Protein AF-A0A2U0S1J6-F1 (afdb_monomer_lite)

Secondary structure (DSSP, 8-state):
-HHHHHHHHHHHHHHHHHHS----------SSEEE-TTS-EES-SSEEEETTEEEE-S-B-S-EEE--SSEEEE-TT-EEE--S----TT-GGGEEEEEES-BSEEEES-EEESSSEEEEEES-BS-EEES-EEES-SEEEEESEE-TTSPEEP-BS-EEES-EEE--SSEEEEE-S-SS-EEES-EEES-SEEEEEES--TT-EEES-EEES-SEEEEEESSS-EEES-EEES-SEEEEEGGGSPTT--PPPP--B---SS---EETT-----SS-SSB-SS-EEEETTEEESS-BSSPPPP------THHHHHHHHHHHHHHHHHHHHHHHHHHTT-

Structure (mmCIF, N/CA/C/O backbone):
data_AF-A0A2U0S1J6-F1
#
_entry.id   AF-A0A2U0S1J6-F1
#
loop_
_atom_site.group_PDB
_atom_site.id
_atom_site.type_symbol
_atom_site.label_atom_id
_atom_site.label_alt_id
_atom_site.label_comp_id
_atom_site.label_asym_id
_atom_site.label_entity_id
_atom_site.label_seq_id
_atom_site.pdbx_PDB_ins_code
_atom_site.Cartn_x
_atom_site.Cartn_y
_atom_site.Cartn_z
_atom_site.occupancy
_atom_site.B_iso_or_equiv
_atom_site.auth_seq_id
_atom_site.auth_comp_id
_atom_site.auth_asym_id
_atom_site.auth_atom_id
_atom_site.pdbx_PDB_model_num
ATOM 1 N N . MET A 1 1 ? -59.852 23.859 53.650 1.00 53.94 1 MET A N 1
ATOM 2 C CA . MET A 1 1 ? -59.313 22.497 53.412 1.00 53.94 1 MET A CA 1
ATOM 3 C C . MET A 1 1 ? -59.019 22.196 51.940 1.00 53.94 1 MET A C 1
ATOM 5 O O . MET A 1 1 ? -57.952 21.660 51.687 1.00 53.94 1 MET A O 1
ATOM 9 N N . LYS A 1 2 ? -59.869 22.576 50.966 1.00 52.31 2 LYS A N 1
ATOM 10 C CA . LYS A 1 2 ? -59.614 22.308 49.530 1.00 52.31 2 LYS A CA 1
ATOM 11 C C . LYS A 1 2 ? -58.315 22.927 48.976 1.00 52.31 2 LYS A C 1
ATOM 13 O O . LYS A 1 2 ? -57.599 22.253 48.254 1.00 52.31 2 LYS A O 1
ATOM 18 N N . ASN A 1 3 ? -57.948 24.142 49.393 1.00 57.06 3 ASN A N 1
ATOM 19 C CA . ASN A 1 3 ? -56.727 24.801 48.892 1.00 57.06 3 ASN A CA 1
ATOM 20 C C . ASN A 1 3 ? -55.422 24.165 49.400 1.00 57.06 3 ASN A C 1
ATOM 22 O O . ASN A 1 3 ? -54.392 24.302 48.755 1.00 57.06 3 ASN A O 1
ATOM 26 N N . PHE A 1 4 ? -55.455 23.453 50.531 1.00 60.62 4 PHE A N 1
ATOM 27 C CA . PHE A 1 4 ? -54.257 22.830 51.103 1.00 60.62 4 PHE A CA 1
ATOM 28 C C . PHE A 1 4 ? -53.908 21.518 50.386 1.00 60.62 4 PHE A C 1
ATOM 30 O O . PHE A 1 4 ? -52.739 21.225 50.161 1.00 60.62 4 PHE A O 1
ATOM 37 N N . GLN A 1 5 ? -54.926 20.764 49.954 1.00 61.72 5 GLN A N 1
ATOM 38 C CA . GLN A 1 5 ? -54.739 19.539 49.170 1.00 61.72 5 GLN A CA 1
ATOM 39 C C . GLN A 1 5 ? -54.180 19.833 47.773 1.00 61.72 5 GLN A C 1
ATOM 41 O O . GLN A 1 5 ? -53.291 19.121 47.320 1.00 61.72 5 GLN A O 1
ATOM 46 N N . SER A 1 6 ? -54.626 20.912 47.121 1.00 61.09 6 SER A N 1
ATOM 47 C CA . SER A 1 6 ? -54.115 21.305 45.800 1.00 61.09 6 SER A CA 1
ATOM 48 C C . SER A 1 6 ? -52.639 21.713 45.835 1.00 61.09 6 SER A C 1
ATOM 50 O O . SER A 1 6 ? -51.884 21.364 44.932 1.00 61.09 6 SER A O 1
ATOM 52 N N . VAL A 1 7 ? -52.215 22.408 46.896 1.00 71.38 7 VAL A N 1
ATOM 53 C CA . VAL A 1 7 ? -50.809 22.794 47.098 1.00 71.38 7 VAL A CA 1
ATOM 54 C C . VAL A 1 7 ? -49.940 21.568 47.381 1.00 71.38 7 VAL A C 1
ATOM 56 O O . VAL A 1 7 ? -48.847 21.460 46.833 1.00 71.38 7 VAL A O 1
ATOM 59 N N . LEU A 1 8 ? -50.442 20.610 48.168 1.00 70.88 8 LEU A N 1
ATOM 60 C CA . LEU A 1 8 ? -49.717 19.375 48.470 1.00 70.88 8 LEU A CA 1
ATOM 61 C C . LEU A 1 8 ? -49.516 18.502 47.222 1.00 70.88 8 LEU A C 1
ATOM 63 O O . LEU A 1 8 ? -48.433 17.963 47.021 1.00 70.88 8 LEU A O 1
ATOM 67 N N . VAL A 1 9 ? -50.538 18.398 46.364 1.00 72.00 9 VAL A N 1
ATOM 68 C CA . VAL A 1 9 ? -50.455 17.654 45.095 1.00 72.00 9 VAL A CA 1
ATOM 69 C C . VAL A 1 9 ? -49.496 18.339 44.123 1.00 72.00 9 VAL A C 1
ATOM 71 O O . VAL A 1 9 ? -48.679 17.660 43.511 1.00 72.00 9 VAL A O 1
ATOM 74 N N . ALA A 1 10 ? -49.531 19.670 44.020 1.00 67.62 10 ALA A N 1
ATOM 75 C CA . ALA A 1 10 ? -48.588 20.410 43.184 1.00 67.62 10 ALA A CA 1
ATOM 76 C C . ALA A 1 10 ? -47.131 20.219 43.650 1.00 67.62 10 ALA A C 1
ATOM 78 O O . ALA A 1 10 ? -46.257 19.973 42.825 1.00 67.62 10 ALA A O 1
ATOM 79 N N . LEU A 1 11 ? -46.876 20.248 44.963 1.00 70.38 11 LEU A N 1
ATOM 80 C CA . LEU A 1 11 ? -45.555 19.972 45.543 1.00 70.38 11 LEU A CA 1
ATOM 81 C C . LEU A 1 11 ? -45.082 18.537 45.279 1.00 70.38 11 LEU A C 1
ATOM 83 O O . LEU A 1 11 ? -43.919 18.336 44.940 1.00 70.38 11 LEU A O 1
ATOM 87 N N . LEU A 1 12 ? -45.977 17.550 45.380 1.00 67.69 12 LEU A N 1
ATOM 88 C CA . LEU A 1 12 ? -45.674 16.150 45.071 1.00 67.69 12 LEU A CA 1
ATOM 89 C C . LEU A 1 12 ? -45.346 15.941 43.590 1.00 67.69 12 LEU A C 1
ATOM 91 O O . LEU A 1 12 ? -44.418 15.202 43.284 1.00 67.69 12 LEU A O 1
ATOM 95 N N . VAL A 1 13 ? -46.054 16.616 42.680 1.00 63.50 13 VAL A N 1
ATOM 96 C CA . VAL A 1 13 ? -45.761 16.566 41.239 1.00 63.50 13 VAL A CA 1
ATOM 97 C C . VAL A 1 13 ? -44.420 17.233 40.931 1.00 63.50 13 VAL A C 1
ATOM 99 O O . VAL A 1 13 ? -43.647 16.678 40.163 1.00 63.50 13 VAL A O 1
ATOM 102 N N . VAL A 1 14 ? -44.087 18.363 41.563 1.00 62.69 14 VAL A N 1
ATOM 103 C CA . VAL A 1 14 ? -42.776 19.017 41.383 1.00 62.69 14 VAL A CA 1
ATOM 104 C C . VAL A 1 14 ? -41.635 18.155 41.937 1.00 62.69 14 VAL A C 1
ATOM 106 O O . VAL A 1 14 ? -40.593 18.050 41.297 1.00 62.69 14 VAL A O 1
ATOM 109 N N . LEU A 1 15 ? -41.840 17.481 43.073 1.00 58.31 15 LEU A N 1
ATOM 110 C CA . LEU A 1 15 ? -40.874 16.529 43.635 1.00 58.31 15 LEU A CA 1
ATOM 111 C C . LEU A 1 15 ? -40.717 15.276 42.759 1.00 58.31 15 LEU A C 1
ATOM 113 O O . LEU A 1 15 ? -39.597 14.827 42.553 1.00 58.31 15 LEU A O 1
ATOM 117 N N . LEU A 1 16 ? -41.804 14.745 42.193 1.00 54.44 16 LEU A N 1
ATOM 118 C CA . LEU A 1 16 ? -41.761 13.610 41.261 1.00 54.44 16 LEU A CA 1
ATOM 119 C C . LEU A 1 16 ? -41.102 13.977 39.927 1.00 54.44 16 LEU A C 1
ATOM 121 O O . LEU A 1 16 ? -40.334 13.182 39.402 1.00 54.44 16 LEU A O 1
ATOM 125 N N . VAL A 1 17 ? -41.341 15.181 39.400 1.00 55.41 17 VAL A N 1
ATOM 126 C CA . VAL A 1 17 ? -40.669 15.677 38.187 1.00 55.41 17 VAL A CA 1
ATOM 127 C C . VAL A 1 17 ? -39.183 15.946 38.457 1.00 55.41 17 VAL A C 1
ATOM 129 O O . VAL A 1 17 ? -38.353 15.655 37.603 1.00 55.41 17 VAL A O 1
ATOM 132 N N . GLY A 1 18 ? -38.827 16.410 39.661 1.00 51.78 18 GLY A N 1
ATOM 133 C CA . GLY A 1 18 ? -37.434 16.594 40.083 1.00 51.78 18 GLY A CA 1
ATOM 134 C C . GLY A 1 18 ? -36.627 15.294 40.194 1.00 51.78 18 GLY A C 1
ATOM 135 O O . GLY A 1 18 ? -35.415 15.329 40.027 1.00 51.78 18 GLY A O 1
ATOM 136 N N . VAL A 1 19 ? -37.286 14.151 40.419 1.00 52.31 19 VAL A N 1
ATOM 137 C CA . VAL A 1 19 ? -36.644 12.823 40.532 1.00 52.31 19 VAL A CA 1
ATOM 138 C C . VAL A 1 19 ? -36.472 12.130 39.166 1.00 52.31 19 VAL A C 1
ATOM 140 O O . VAL A 1 19 ? -35.734 11.156 39.067 1.00 52.31 19 VAL A O 1
ATOM 143 N N . VAL A 1 20 ? -37.099 12.631 38.092 1.00 48.22 20 VAL A N 1
ATOM 144 C CA . VAL A 1 20 ? -36.999 12.045 36.733 1.00 48.22 20 VAL A CA 1
ATOM 145 C C . VAL A 1 20 ? -35.939 12.735 35.863 1.00 48.22 20 VAL A C 1
ATOM 147 O O . VAL A 1 20 ? -35.673 12.297 34.746 1.00 48.22 20 VAL A O 1
ATOM 150 N N . PHE A 1 21 ? -35.250 13.756 36.373 1.00 48.44 21 PHE A N 1
ATOM 151 C CA . PHE A 1 21 ? -33.984 14.166 35.773 1.00 48.44 21 PHE A CA 1
ATOM 152 C C . PHE A 1 21 ? -32.926 13.136 36.166 1.00 48.44 21 PHE A C 1
ATOM 154 O O . PHE A 1 21 ? -32.221 13.298 37.157 1.00 48.44 21 PHE A O 1
ATOM 161 N N . SER A 1 22 ? -32.849 12.048 35.393 1.00 50.09 22 SER A N 1
ATOM 162 C CA . SER A 1 22 ? -31.625 11.259 35.291 1.00 50.09 22 SER A CA 1
ATOM 163 C C . SER A 1 22 ? -30.472 12.242 35.146 1.00 50.09 22 SER A C 1
ATOM 165 O O . SER A 1 22 ? -30.563 13.140 34.303 1.00 50.09 22 SER A O 1
ATOM 167 N N . GLU A 1 23 ? -29.436 12.106 35.971 1.00 48.53 23 GLU A N 1
ATOM 168 C CA . GLU A 1 23 ? -28.170 12.793 35.752 1.00 48.53 23 GLU A CA 1
ATOM 169 C C . GLU A 1 23 ? -27.784 12.545 34.293 1.00 48.53 23 GLU A C 1
ATOM 171 O O . GLU A 1 23 ? -27.446 11.430 33.901 1.00 48.53 23 GLU A O 1
ATOM 176 N N . ILE A 1 24 ? -27.954 13.564 33.448 1.00 51.41 24 ILE A N 1
ATOM 177 C CA . ILE A 1 24 ? -27.396 13.545 32.106 1.00 51.41 24 ILE A CA 1
ATOM 178 C C . ILE A 1 24 ? -25.913 13.734 32.368 1.00 51.41 24 ILE A C 1
ATOM 180 O O . ILE A 1 24 ? -25.435 14.866 32.474 1.00 51.41 24 ILE A O 1
ATOM 184 N N . GLU A 1 25 ? -25.203 12.627 32.577 1.00 49.22 25 GLU A N 1
ATOM 185 C CA . GLU A 1 25 ? -23.757 12.643 32.496 1.00 49.22 25 GLU A CA 1
ATOM 186 C C . GLU A 1 25 ? -23.424 13.256 31.140 1.00 49.22 25 GLU A C 1
ATOM 188 O O . GLU A 1 25 ? -23.826 12.764 30.082 1.00 49.22 25 GLU A O 1
ATOM 193 N N . VAL A 1 26 ? -22.752 14.404 31.174 1.00 51.28 26 VAL A N 1
ATOM 194 C CA . VAL A 1 26 ? -22.173 14.996 29.979 1.00 51.28 26 VAL A CA 1
ATOM 195 C C . VAL A 1 26 ? -21.056 14.047 29.572 1.00 51.28 26 VAL A C 1
ATOM 197 O O . VAL A 1 26 ? -19.922 14.182 30.028 1.00 51.28 26 VAL A O 1
ATOM 200 N N . VAL A 1 27 ? -21.391 13.040 28.764 1.00 52.16 27 VAL A N 1
ATOM 201 C CA . VAL A 1 27 ? -20.402 12.151 28.165 1.00 52.16 27 VAL A CA 1
ATOM 202 C C . VAL A 1 27 ? -19.545 13.042 27.286 1.00 52.16 27 VAL A C 1
ATOM 204 O O . VAL A 1 27 ? -19.995 13.560 26.261 1.00 52.16 27 VAL A O 1
ATOM 207 N N . LYS A 1 28 ? -18.314 13.290 27.730 1.00 52.91 28 LYS A N 1
ATOM 208 C CA . LYS A 1 28 ? -17.315 13.959 26.913 1.00 52.91 28 LYS A CA 1
ATOM 209 C C . LYS A 1 28 ? -17.174 13.111 25.653 1.00 52.91 28 LYS A C 1
ATOM 211 O O . LYS A 1 28 ? -16.800 11.947 25.735 1.00 52.91 28 LYS A O 1
ATOM 216 N N . ALA A 1 29 ? -17.562 13.662 24.507 1.00 59.72 29 ALA A N 1
ATOM 217 C CA . ALA A 1 29 ? -17.433 12.950 23.250 1.00 59.72 29 ALA A CA 1
ATOM 218 C C . ALA A 1 29 ? -15.938 12.750 22.991 1.00 59.72 29 ALA A C 1
ATOM 220 O O . ALA A 1 29 ? -15.238 13.699 22.641 1.00 59.72 29 ALA A O 1
ATOM 221 N N . GLU A 1 30 ? -15.453 11.530 23.216 1.00 73.44 30 GLU A N 1
ATOM 222 C CA . GLU A 1 30 ? -14.082 11.172 22.874 1.00 73.44 30 GLU A CA 1
ATOM 223 C C . GLU A 1 30 ? -13.874 11.423 21.371 1.00 73.44 30 GLU A C 1
ATOM 225 O O . GLU A 1 30 ? -14.776 11.126 20.567 1.00 73.44 30 GLU A O 1
ATOM 230 N N . PRO A 1 31 ? -12.738 12.025 20.977 1.00 84.38 31 PRO A N 1
ATOM 231 C CA . PRO A 1 31 ? -12.492 12.413 19.591 1.00 84.38 31 PRO A CA 1
ATOM 232 C C . PRO A 1 31 ? -12.374 11.194 18.668 1.00 84.38 31 PRO A C 1
ATOM 234 O O . PRO A 1 31 ? -12.616 11.310 17.471 1.00 84.38 31 PRO A O 1
ATOM 237 N N . ILE A 1 32 ? -12.060 10.025 19.233 1.00 92.69 32 ILE A N 1
ATOM 238 C CA . ILE A 1 32 ? -11.909 8.756 18.526 1.00 92.69 32 ILE A CA 1
ATOM 239 C C . ILE A 1 32 ? -12.563 7.604 19.294 1.00 92.69 32 ILE A C 1
ATOM 241 O O . ILE A 1 32 ? -12.990 7.756 20.440 1.00 92.69 32 ILE A O 1
ATOM 245 N N . ILE A 1 33 ? -12.647 6.457 18.633 1.00 96.69 33 ILE A N 1
ATOM 246 C CA . ILE A 1 33 ? -13.087 5.176 19.180 1.00 96.69 33 ILE A CA 1
ATOM 247 C C . ILE A 1 33 ? -11.856 4.379 19.615 1.00 96.69 33 ILE A C 1
ATOM 249 O O . ILE A 1 33 ? -10.809 4.439 18.968 1.00 96.69 33 ILE A O 1
ATOM 253 N N . TYR A 1 34 ? -11.986 3.600 20.685 1.00 97.56 34 TYR A N 1
ATOM 254 C CA . TYR A 1 34 ? -10.929 2.702 21.142 1.00 97.56 34 TYR A CA 1
ATOM 255 C C . TYR A 1 34 ? -11.412 1.257 21.142 1.00 97.56 34 TYR A C 1
ATOM 257 O O . TYR A 1 34 ? -12.472 0.966 21.690 1.00 97.56 34 TYR A O 1
ATOM 265 N N . ILE A 1 35 ? -10.598 0.358 20.588 1.00 98.12 35 ILE A N 1
ATOM 266 C CA . ILE A 1 35 ? -10.624 -1.066 20.937 1.00 98.12 35 ILE A CA 1
ATOM 267 C C . ILE A 1 35 ? -9.490 -1.268 21.936 1.00 98.12 35 ILE A C 1
ATOM 269 O O . ILE A 1 35 ? -8.313 -1.301 21.565 1.00 98.12 35 ILE A O 1
ATOM 273 N N . ARG A 1 36 ? -9.847 -1.312 23.218 1.00 97.88 36 ARG A N 1
ATOM 274 C CA . ARG A 1 36 ? -8.902 -1.379 24.335 1.00 97.88 36 ARG A CA 1
ATOM 275 C C . ARG A 1 36 ? -8.217 -2.736 24.407 1.00 97.88 36 ARG A C 1
ATOM 277 O O . ARG A 1 36 ? -8.731 -3.737 23.915 1.00 97.88 36 ARG A O 1
ATOM 284 N N . SER A 1 37 ? -7.080 -2.779 25.096 1.00 97.62 37 SER A N 1
ATOM 285 C CA . SER A 1 37 ? -6.304 -4.005 25.317 1.00 97.62 37 SER A CA 1
ATOM 286 C C . SER A 1 37 ? -7.069 -5.099 26.073 1.00 97.62 37 SER A C 1
ATOM 288 O O . SER A 1 37 ? -6.811 -6.281 25.852 1.00 97.62 37 SER A O 1
ATOM 290 N N . ASP A 1 38 ? -8.042 -4.730 26.914 1.00 96.75 38 ASP A N 1
ATOM 291 C CA . ASP A 1 38 ? -8.956 -5.663 27.594 1.00 96.75 38 ASP A CA 1
ATOM 292 C C . ASP A 1 38 ? -10.104 -6.168 26.700 1.00 96.75 38 ASP A C 1
ATOM 294 O O . ASP A 1 38 ? -10.860 -7.061 27.082 1.00 96.75 38 ASP A O 1
ATOM 298 N N . GLY A 1 39 ? -10.204 -5.620 25.491 1.00 96.94 39 GLY A N 1
ATOM 299 C CA . GLY A 1 39 ? -11.183 -5.959 24.478 1.00 96.94 39 GLY A CA 1
ATOM 300 C C . GLY A 1 39 ? -12.419 -5.076 24.456 1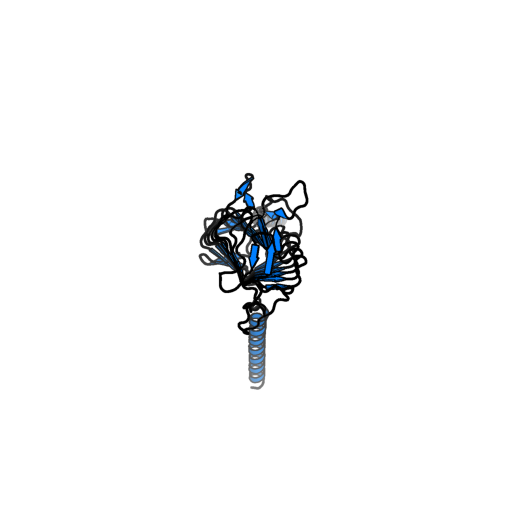.00 96.94 39 GLY A C 1
ATOM 301 O O . GLY A 1 39 ? -13.193 -5.202 23.510 1.00 96.94 39 GLY A O 1
ATOM 302 N N . SER A 1 40 ? -12.595 -4.176 25.421 1.00 97.12 40 SER A N 1
ATOM 303 C CA . SER A 1 40 ? -13.731 -3.258 25.431 1.00 97.12 40 SER A CA 1
ATOM 304 C C . SER A 1 40 ? -13.698 -2.279 24.250 1.00 97.12 40 SER A C 1
ATOM 306 O O . SER A 1 40 ? -12.636 -1.889 23.756 1.00 97.12 40 SER A O 1
ATOM 308 N N . VAL A 1 41 ? -14.892 -1.893 23.791 1.00 97.38 41 VAL A N 1
ATOM 309 C CA . VAL A 1 41 ? -15.086 -0.843 22.785 1.00 97.38 41 VAL A CA 1
ATOM 310 C C . VAL A 1 41 ? -15.572 0.418 23.488 1.00 97.38 41 VAL A C 1
ATOM 312 O O . VAL A 1 41 ? -16.584 0.393 24.187 1.00 97.38 41 VAL A O 1
ATOM 315 N N . GLU A 1 42 ? -14.874 1.531 23.282 1.00 96.00 42 GLU A N 1
ATOM 316 C CA . GLU A 1 42 ? -15.242 2.839 23.826 1.00 96.00 42 GLU A CA 1
ATOM 317 C C . GLU A 1 42 ? -15.507 3.848 22.705 1.00 96.00 42 GLU A C 1
ATOM 319 O O . GLU A 1 42 ? -14.827 3.855 21.680 1.00 96.00 42 GLU A O 1
ATOM 324 N N . GLY A 1 43 ? -16.467 4.752 22.916 1.00 93.94 43 GLY A N 1
ATOM 325 C CA . GLY A 1 43 ? -16.735 5.876 22.009 1.00 93.94 43 GLY A CA 1
ATOM 326 C C . GLY A 1 43 ? -17.740 5.597 20.885 1.00 93.94 43 GLY A C 1
ATOM 327 O O . GLY A 1 43 ? -18.061 6.519 20.129 1.00 93.94 43 GLY A O 1
ATOM 328 N N . THR A 1 44 ? -18.272 4.373 20.785 1.00 94.94 44 THR A N 1
ATOM 329 C CA . THR A 1 44 ? -19.347 4.018 19.848 1.00 94.94 44 THR A CA 1
ATOM 330 C C . THR A 1 44 ? -20.165 2.813 20.317 1.00 94.94 44 THR A C 1
ATOM 332 O O . THR A 1 44 ? -19.661 1.948 21.024 1.00 94.94 44 THR A O 1
ATOM 335 N N . ASP A 1 45 ? -21.418 2.752 19.877 1.00 95.12 45 ASP A N 1
ATOM 336 C CA . ASP A 1 45 ? -22.317 1.595 19.927 1.00 95.12 45 ASP A CA 1
ATOM 337 C C . ASP A 1 45 ? -22.434 0.880 18.564 1.00 95.12 45 ASP A C 1
ATOM 339 O O . ASP A 1 45 ? -23.157 -0.104 18.432 1.00 95.12 45 ASP A O 1
ATOM 343 N N . LYS A 1 46 ? -21.719 1.363 17.539 1.00 97.44 46 LYS A N 1
ATOM 344 C CA . LYS A 1 46 ? -21.783 0.866 16.154 1.00 97.44 46 LYS A CA 1
ATOM 345 C C . LYS A 1 46 ? -20.806 -0.265 15.848 1.00 97.44 46 LYS A C 1
ATOM 347 O O . LYS A 1 46 ? -20.672 -0.651 14.690 1.00 97.44 46 LYS A O 1
ATOM 352 N N . ILE A 1 47 ? -20.112 -0.772 16.859 1.00 98.00 47 ILE A N 1
ATOM 353 C CA . ILE A 1 47 ? -19.194 -1.901 16.739 1.00 98.00 47 ILE A CA 1
ATOM 354 C C . ILE A 1 47 ? -19.600 -2.926 17.789 1.00 98.00 47 ILE A C 1
ATOM 356 O O . ILE A 1 47 ? -19.582 -2.642 18.985 1.00 98.00 47 ILE A O 1
ATOM 360 N N . GLU A 1 48 ? -19.969 -4.116 17.332 1.00 97.62 48 GLU A N 1
ATOM 361 C CA . GLU A 1 48 ? -20.290 -5.249 18.192 1.00 97.62 48 GLU A CA 1
ATOM 362 C C . GLU A 1 48 ? -19.066 -6.149 18.350 1.00 97.62 48 GLU A C 1
ATOM 364 O O . GLU A 1 48 ? -18.410 -6.505 17.371 1.00 97.62 48 GLU A O 1
ATOM 369 N N . GLN A 1 49 ? -18.776 -6.550 19.585 1.00 97.88 49 GLN A N 1
ATOM 370 C CA . GLN A 1 49 ? -17.727 -7.515 19.884 1.00 97.88 49 GLN A CA 1
ATOM 371 C C . GLN A 1 49 ? -18.329 -8.909 20.103 1.00 97.88 49 GLN A C 1
ATOM 373 O O . GLN A 1 49 ? -19.196 -9.097 20.956 1.00 97.88 49 GLN A O 1
ATOM 378 N N . SER A 1 50 ? -17.788 -9.910 19.410 1.00 97.75 50 SER A N 1
ATOM 379 C CA . SER A 1 50 ? -18.052 -11.330 19.652 1.00 97.75 50 SER A CA 1
ATOM 380 C C . SER A 1 50 ? -16.726 -12.083 19.765 1.00 97.75 50 SER A C 1
ATOM 382 O O . SER A 1 50 ? -16.088 -12.427 18.769 1.00 97.75 50 SER A O 1
ATOM 384 N N . GLY A 1 51 ? -16.267 -12.289 21.005 1.00 96.69 51 GLY A N 1
ATOM 385 C CA . GLY A 1 51 ? -14.937 -12.837 21.286 1.00 96.69 51 GLY A CA 1
ATOM 386 C C . GLY A 1 51 ? -13.823 -11.902 20.805 1.00 96.69 51 GLY A C 1
ATOM 387 O O . GLY A 1 51 ? -13.659 -10.799 21.335 1.00 96.69 51 GLY A O 1
ATOM 388 N N . ASP A 1 52 ? -13.078 -12.353 19.797 1.00 98.31 52 ASP A N 1
ATOM 389 C CA . ASP A 1 52 ? -11.960 -11.621 19.186 1.00 98.31 52 ASP A CA 1
ATOM 390 C C . ASP A 1 52 ? -12.341 -10.960 17.849 1.00 98.31 52 ASP A C 1
ATOM 392 O O . ASP A 1 52 ? -11.487 -10.426 17.145 1.00 98.31 52 ASP A O 1
ATOM 396 N N . VAL A 1 53 ? -13.628 -10.981 17.487 1.00 98.75 53 VAL A N 1
ATOM 397 C CA . VAL A 1 53 ? -14.151 -10.349 16.271 1.00 98.75 53 VAL A CA 1
ATOM 398 C C . VAL A 1 53 ? -14.954 -9.103 16.634 1.00 98.75 53 VAL A C 1
ATOM 400 O O . VAL A 1 53 ? -15.876 -9.165 17.446 1.00 98.75 53 VAL A O 1
ATOM 403 N N . TYR A 1 54 ? -14.621 -7.988 15.996 1.00 98.81 54 TYR A N 1
ATOM 404 C CA . TYR A 1 54 ? -15.258 -6.683 16.131 1.00 98.81 54 TYR A CA 1
ATOM 405 C C . TYR A 1 54 ? -15.937 -6.347 14.813 1.00 98.81 54 TYR A C 1
ATOM 407 O O . TYR A 1 54 ? -15.262 -6.142 13.808 1.00 98.81 54 TYR A O 1
ATOM 415 N N . THR A 1 55 ? -17.265 -6.324 14.807 1.00 98.62 55 THR A N 1
ATOM 416 C CA . THR A 1 55 ? -18.064 -6.176 13.587 1.00 98.62 55 THR A CA 1
ATOM 417 C C . THR A 1 55 ? -18.754 -4.823 13.565 1.00 98.62 55 THR A C 1
ATOM 419 O O . THR A 1 55 ? -19.424 -4.454 14.530 1.00 98.62 55 THR A O 1
ATOM 422 N N . PHE A 1 56 ? -18.610 -4.077 12.472 1.00 98.31 56 PHE A N 1
ATOM 423 C CA . PHE A 1 56 ? -19.351 -2.831 12.281 1.00 98.31 56 PHE A CA 1
ATOM 424 C C . PHE A 1 56 ? -20.835 -3.132 12.056 1.00 98.31 56 PHE A C 1
ATOM 426 O O . PHE A 1 56 ? -21.194 -4.055 11.327 1.00 98.31 56 PHE A O 1
ATOM 433 N N . LEU A 1 57 ? -21.695 -2.313 12.656 1.00 97.38 57 LEU A N 1
ATOM 434 C CA . LEU A 1 57 ? -23.151 -2.401 12.528 1.00 97.38 57 LEU A CA 1
ATOM 435 C C . LEU A 1 57 ? -23.737 -1.310 11.620 1.00 97.38 57 LEU A C 1
ATOM 437 O O . LEU A 1 57 ? -24.881 -1.417 11.179 1.00 97.38 57 LEU A O 1
ATOM 441 N N . ASP A 1 58 ? -22.988 -0.228 11.399 1.00 96.56 58 ASP A N 1
ATOM 442 C CA . ASP A 1 58 ? -23.389 0.935 10.609 1.00 96.56 58 ASP A CA 1
ATOM 443 C C . ASP A 1 58 ? -22.149 1.778 10.238 1.00 96.56 58 ASP A C 1
ATOM 445 O O . ASP A 1 58 ? -21.025 1.468 10.631 1.00 96.56 58 ASP A O 1
ATOM 449 N N . VAL A 1 59 ? -22.351 2.869 9.498 1.00 96.75 59 VAL A N 1
ATOM 450 C CA . VAL A 1 59 ? -21.321 3.862 9.173 1.00 96.75 59 VAL A CA 1
ATOM 451 C C . VAL A 1 59 ? -20.748 4.506 10.440 1.00 96.75 59 VAL A C 1
ATOM 453 O O . VAL A 1 59 ? -21.497 4.989 11.300 1.00 96.75 59 VAL A O 1
ATOM 456 N N . VAL A 1 60 ? -19.420 4.581 10.523 1.00 97.19 60 VAL A N 1
ATOM 457 C CA . VAL A 1 60 ? -18.670 5.183 11.634 1.00 97.19 60 VAL A CA 1
ATOM 458 C C . VAL A 1 60 ? -17.962 6.455 11.160 1.00 97.19 60 VAL A C 1
ATOM 460 O O . VAL A 1 60 ? -17.281 6.443 10.142 1.00 97.19 60 VAL A O 1
ATOM 463 N N . PHE A 1 61 ? -18.110 7.550 11.915 1.00 95.25 61 PHE A N 1
ATOM 464 C CA . PHE A 1 61 ? -17.609 8.893 11.561 1.00 95.25 61 PHE A CA 1
ATOM 465 C C . PHE A 1 61 ? -16.423 9.361 12.423 1.00 95.25 61 PHE A C 1
ATOM 467 O O . PHE A 1 61 ? -16.235 10.555 12.648 1.00 95.25 61 PHE A O 1
ATOM 474 N N . LYS A 1 62 ? -15.694 8.421 13.025 1.00 93.00 62 LYS A N 1
ATOM 475 C CA . LYS A 1 62 ? -14.557 8.696 13.909 1.00 93.00 62 LYS A CA 1
ATOM 476 C C . LYS A 1 62 ? -13.460 7.683 13.652 1.00 93.00 62 LYS A C 1
ATOM 478 O O . LYS A 1 62 ? -13.768 6.516 13.425 1.00 93.00 62 LYS A O 1
ATOM 483 N N . GLY A 1 63 ? -12.212 8.123 13.774 1.00 96.31 63 GLY A N 1
ATOM 484 C CA . GLY A 1 63 ? -11.061 7.230 13.781 1.00 96.31 63 GLY A CA 1
ATOM 485 C C . GLY A 1 63 ? -11.131 6.195 14.905 1.00 96.31 63 GLY A C 1
ATOM 486 O O . GLY A 1 63 ? -11.805 6.403 15.919 1.00 96.31 63 GLY A O 1
ATOM 487 N N . ILE A 1 64 ? -10.422 5.086 14.728 1.00 97.62 64 ILE A N 1
ATOM 488 C CA . ILE A 1 64 ? -10.351 3.965 15.663 1.00 97.62 64 ILE A CA 1
ATOM 489 C C . ILE A 1 64 ? -8.888 3.719 16.012 1.00 97.62 64 ILE A C 1
ATOM 491 O O . ILE A 1 64 ? -8.064 3.509 15.127 1.00 97.62 64 ILE A O 1
ATOM 495 N N . GLN A 1 65 ? -8.567 3.682 17.302 1.00 97.50 65 GLN A N 1
ATOM 496 C CA . GLN A 1 65 ? -7.280 3.179 17.768 1.00 97.50 65 GLN A CA 1
ATOM 497 C C . GLN A 1 65 ? -7.449 1.775 18.352 1.00 97.50 65 GLN A C 1
ATOM 499 O O . GLN A 1 65 ? -8.237 1.557 19.276 1.00 97.50 65 GLN A O 1
ATOM 504 N N . ILE A 1 66 ? -6.686 0.828 17.818 1.00 98.31 66 ILE A N 1
ATOM 505 C CA . ILE A 1 66 ? -6.649 -0.568 18.239 1.00 98.31 66 ILE A CA 1
ATOM 506 C C . ILE A 1 66 ? -5.447 -0.770 19.154 1.00 98.31 66 ILE A C 1
ATOM 508 O O . ILE A 1 66 ? -4.314 -0.479 18.776 1.00 98.31 66 ILE A O 1
ATOM 512 N N . GLN A 1 67 ? -5.719 -1.283 20.352 1.00 98.06 67 GLN A N 1
ATOM 513 C CA . GLN A 1 67 ? -4.739 -1.546 21.410 1.00 98.06 67 GLN A CA 1
ATOM 514 C C . GLN A 1 67 ? -4.750 -3.024 21.844 1.00 98.06 67 GLN A C 1
ATOM 516 O O . GLN A 1 67 ? -4.240 -3.368 22.911 1.00 98.06 67 GLN A O 1
ATOM 521 N N . ARG A 1 68 ? -5.378 -3.899 21.046 1.00 98.25 68 ARG A N 1
ATOM 522 C CA . ARG A 1 68 ? -5.506 -5.334 21.310 1.00 98.25 68 ARG A CA 1
ATOM 523 C C . ARG A 1 68 ? -5.018 -6.164 20.126 1.00 98.25 68 ARG A C 1
ATOM 525 O O . ARG A 1 68 ? -5.515 -6.013 19.015 1.00 98.25 68 ARG A O 1
ATOM 532 N N . SER A 1 69 ? -4.090 -7.074 20.402 1.00 98.75 69 SER A N 1
ATOM 533 C CA . SER A 1 69 ? -3.597 -8.088 19.463 1.00 98.75 69 SER A CA 1
ATOM 534 C C . SER A 1 69 ? -4.565 -9.263 19.299 1.00 98.75 69 SER A C 1
ATOM 536 O O . SER A 1 69 ? -5.377 -9.523 20.188 1.00 98.75 69 SER A O 1
ATOM 538 N N . ASN A 1 70 ? -4.375 -10.054 18.239 1.00 98.75 70 ASN A N 1
ATOM 539 C CA . ASN A 1 70 ? -5.125 -11.287 17.949 1.00 98.75 70 ASN A CA 1
ATOM 540 C C . ASN A 1 70 ? -6.625 -11.053 17.739 1.00 98.75 70 ASN A C 1
ATOM 542 O O . ASN A 1 70 ? -7.447 -11.804 18.259 1.00 98.75 70 ASN A O 1
ATOM 546 N N . ILE A 1 71 ? -6.978 -9.999 17.005 1.00 98.81 71 ILE A N 1
ATOM 547 C CA . ILE A 1 71 ? -8.373 -9.646 16.738 1.00 98.81 71 ILE A CA 1
ATOM 548 C C . ILE A 1 71 ? -8.641 -9.505 15.245 1.00 98.81 71 ILE A C 1
ATOM 550 O O . ILE A 1 71 ? -7.740 -9.260 14.440 1.00 98.81 71 ILE A O 1
ATOM 554 N N . VAL A 1 72 ? -9.916 -9.592 14.890 1.00 98.88 72 VAL A N 1
ATOM 555 C CA . VAL A 1 72 ? -10.420 -9.257 13.561 1.00 98.88 72 VAL A CA 1
ATOM 556 C C . VAL A 1 72 ? -11.350 -8.062 13.687 1.00 98.88 72 VAL A C 1
ATOM 558 O O . VAL A 1 72 ? -12.328 -8.118 14.426 1.00 98.88 72 VAL A O 1
ATOM 561 N N . VAL A 1 73 ? -11.076 -7.000 12.939 1.00 98.81 73 VAL A N 1
ATOM 562 C CA . VAL A 1 73 ? -11.999 -5.891 12.709 1.00 98.81 73 VAL A CA 1
ATOM 563 C C . VAL A 1 73 ? -12.644 -6.104 11.345 1.00 98.81 73 VAL A C 1
ATOM 565 O O . VAL A 1 73 ? -11.991 -5.977 10.310 1.00 98.81 73 VAL A O 1
ATOM 568 N N . ASP A 1 74 ? -13.919 -6.481 11.355 1.00 98.62 74 ASP A N 1
ATOM 569 C CA . ASP A 1 74 ? -14.726 -6.747 10.168 1.00 98.62 74 ASP A CA 1
ATOM 570 C C . ASP A 1 74 ? -15.711 -5.595 9.951 1.00 98.62 74 ASP A C 1
ATOM 572 O O . ASP A 1 74 ? -16.644 -5.380 10.726 1.00 98.62 74 ASP A O 1
ATOM 576 N N . GLY A 1 75 ? -15.516 -4.836 8.879 1.00 97.81 75 GLY A N 1
ATOM 577 C CA . GLY A 1 75 ? -16.414 -3.750 8.518 1.00 97.81 75 GLY A CA 1
ATOM 578 C C . GLY A 1 75 ? -17.784 -4.203 8.038 1.00 97.81 75 GLY A C 1
ATOM 579 O O . GLY A 1 75 ? -18.668 -3.362 7.911 1.00 97.81 75 GLY A O 1
ATOM 580 N N . ALA A 1 76 ? -17.979 -5.488 7.721 1.00 96.25 76 ALA A N 1
ATOM 581 C CA . ALA A 1 76 ? -19.215 -6.016 7.142 1.00 96.25 76 ALA A CA 1
ATOM 582 C C . ALA A 1 76 ? -19.736 -5.214 5.919 1.00 96.25 76 ALA A C 1
ATOM 584 O O . ALA A 1 76 ? -20.926 -5.2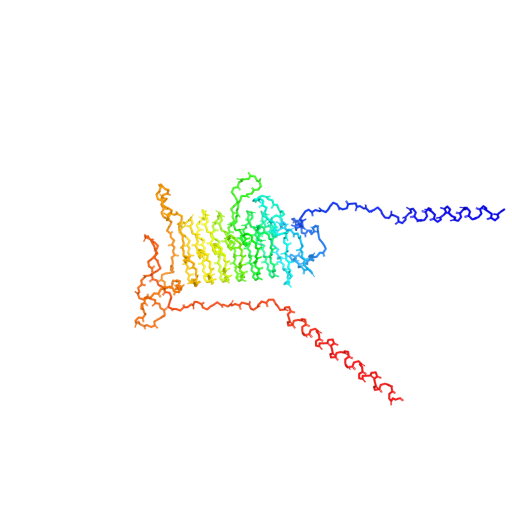29 5.603 1.00 96.25 76 ALA A O 1
ATOM 585 N N . GLY A 1 77 ? -18.846 -4.514 5.206 1.00 94.62 77 GLY A N 1
ATOM 586 C CA . GLY A 1 77 ? -19.163 -3.628 4.083 1.00 94.62 77 GLY A CA 1
ATOM 587 C C . GLY A 1 77 ? -19.602 -2.214 4.447 1.00 94.62 77 GLY A C 1
ATOM 588 O O . GLY A 1 77 ? -19.950 -1.446 3.544 1.00 94.62 77 GLY A O 1
ATOM 589 N N . HIS A 1 78 ? -19.579 -1.854 5.728 1.00 97.06 78 HIS A N 1
ATOM 590 C CA . HIS A 1 78 ? -19.849 -0.503 6.199 1.00 97.06 78 HIS A CA 1
ATOM 591 C C . HIS A 1 78 ? -18.669 0.444 5.965 1.00 97.06 78 HIS A C 1
ATOM 593 O O . HIS A 1 78 ? -17.522 0.048 5.734 1.00 97.06 78 HIS A O 1
ATOM 599 N N . THR A 1 79 ? -18.991 1.734 6.015 1.00 98.19 79 THR A N 1
ATOM 600 C CA . THR A 1 79 ? -18.036 2.815 5.793 1.00 98.19 79 THR A CA 1
ATOM 601 C C . THR A 1 79 ? -17.458 3.312 7.115 1.00 98.19 79 THR A C 1
ATOM 603 O O . THR A 1 79 ? -18.193 3.560 8.071 1.00 98.19 79 THR A O 1
ATOM 606 N N . LEU A 1 80 ? -16.148 3.526 7.131 1.00 98.44 80 LEU A N 1
ATOM 607 C CA . LEU A 1 80 ? -15.435 4.351 8.091 1.00 98.44 80 LEU A CA 1
ATOM 608 C C . LEU A 1 80 ? -15.059 5.663 7.392 1.00 98.44 80 LEU A C 1
ATOM 610 O O . LEU A 1 80 ? -14.358 5.646 6.380 1.00 98.44 80 LEU A O 1
ATOM 614 N N . GLN A 1 81 ? -15.553 6.787 7.899 1.00 97.94 81 GLN A N 1
ATOM 615 C CA . GLN A 1 81 ? -15.450 8.086 7.239 1.00 97.94 81 GLN A CA 1
ATOM 616 C C . GLN A 1 81 ? -14.831 9.130 8.170 1.00 97.94 81 GLN A C 1
ATOM 618 O O . GLN A 1 81 ? -15.291 9.308 9.299 1.00 97.94 81 GLN A O 1
ATOM 623 N N . GLY A 1 82 ? -13.793 9.810 7.687 1.00 96.38 82 GLY A N 1
ATOM 624 C CA . GLY A 1 82 ? -13.166 10.938 8.367 1.00 96.38 82 GLY A CA 1
ATOM 625 C C . GLY A 1 82 ? -13.860 12.265 8.064 1.00 96.38 82 GLY A C 1
ATOM 626 O O . GLY A 1 82 ? -14.932 12.310 7.462 1.00 96.38 82 GLY A O 1
ATOM 627 N N . ASP A 1 83 ? -13.252 13.363 8.502 1.00 94.19 83 ASP A N 1
ATOM 628 C CA . ASP A 1 83 ? -13.785 14.716 8.308 1.00 94.19 83 ASP A CA 1
ATOM 629 C C . ASP A 1 83 ? -13.398 15.344 6.959 1.00 94.19 83 ASP A C 1
ATOM 631 O O . ASP A 1 83 ? -13.934 16.391 6.597 1.00 94.19 83 ASP A O 1
ATOM 635 N N . GLY A 1 84 ? -12.516 14.694 6.193 1.00 92.94 84 GLY A N 1
ATOM 636 C CA . GLY A 1 84 ? -12.014 15.189 4.911 1.00 92.94 84 GLY A CA 1
ATOM 637 C C . GLY A 1 84 ? -10.926 16.251 5.044 1.00 92.94 84 GLY A C 1
ATOM 638 O O . GLY A 1 84 ? -10.486 16.790 4.028 1.00 92.94 84 GLY A O 1
ATOM 639 N N . GLU A 1 85 ? -10.474 16.536 6.265 1.00 91.75 85 GLU A N 1
ATOM 640 C CA . GLU A 1 85 ? -9.439 17.525 6.532 1.00 91.75 85 GLU A CA 1
ATOM 641 C C . GLU A 1 85 ? -8.041 16.887 6.547 1.00 91.75 85 GLU A C 1
ATOM 643 O O . GLU A 1 85 ? -7.843 15.689 6.790 1.00 91.75 85 GLU A O 1
ATOM 648 N N . VAL A 1 86 ? -7.032 17.713 6.264 1.00 88.19 86 VAL A N 1
ATOM 649 C CA . VAL A 1 86 ? -5.628 17.299 6.334 1.00 88.19 86 VAL A CA 1
ATOM 650 C C . VAL A 1 86 ? -5.098 17.597 7.725 1.00 88.19 86 VAL A C 1
ATOM 652 O O . VAL A 1 86 ? -4.904 18.750 8.108 1.00 88.19 86 VAL A O 1
ATOM 655 N N . HIS A 1 87 ? -4.808 16.535 8.460 1.00 90.69 87 HIS A N 1
ATOM 656 C CA . HIS A 1 87 ? -4.305 16.593 9.819 1.00 90.69 87 HIS A CA 1
ATOM 657 C C . HIS A 1 87 ? -2.802 16.321 9.878 1.00 90.69 87 HIS A C 1
ATOM 659 O O . HIS A 1 87 ? -2.194 15.729 8.980 1.00 90.69 87 HIS A O 1
ATOM 665 N N . GLY A 1 88 ? -2.179 16.752 10.974 1.00 86.31 88 GLY A N 1
ATOM 666 C CA . GLY A 1 88 ? -0.761 16.506 11.215 1.00 86.31 88 GLY A CA 1
ATOM 667 C C . GLY A 1 88 ? -0.432 15.008 11.331 1.00 86.31 88 GLY A C 1
ATOM 668 O O . GLY A 1 88 ? -1.302 14.190 11.627 1.00 86.31 88 GLY A O 1
ATOM 669 N N . PRO A 1 89 ? 0.844 14.615 11.163 1.00 78.31 89 PRO A N 1
ATOM 670 C CA . PRO A 1 89 ? 1.261 13.212 11.207 1.00 78.31 89 PRO A CA 1
ATOM 671 C C . PRO A 1 89 ? 1.015 12.514 12.548 1.00 78.31 89 PRO A C 1
ATOM 673 O O . PRO A 1 89 ? 1.006 11.291 12.581 1.00 78.31 89 PRO A O 1
ATOM 676 N N . HIS A 1 90 ? 0.807 13.252 13.637 1.00 81.12 90 HIS A N 1
ATOM 677 C CA . HIS A 1 90 ? 0.561 12.694 14.972 1.00 81.12 90 HIS A CA 1
ATOM 678 C C . HIS A 1 90 ? -0.873 12.897 15.456 1.00 81.12 90 HIS A C 1
ATOM 680 O O . HIS A 1 90 ? -1.198 12.508 16.580 1.00 81.12 90 HIS A O 1
ATOM 686 N N . ASP A 1 91 ? -1.711 13.526 14.635 1.00 87.38 91 ASP A N 1
ATOM 687 C CA . ASP A 1 91 ? -3.079 13.801 15.018 1.00 87.38 91 ASP A CA 1
ATOM 688 C C . ASP A 1 91 ? -3.948 12.567 14.780 1.00 87.38 91 ASP A C 1
ATOM 690 O O . ASP A 1 91 ? -4.078 12.066 13.661 1.00 87.38 91 ASP A O 1
ATOM 694 N N . ILE A 1 92 ? -4.521 12.060 15.865 1.00 86.31 92 ILE A N 1
ATOM 695 C CA . ILE A 1 92 ? -5.277 10.814 15.859 1.00 86.31 92 ILE A CA 1
ATOM 696 C C . ILE A 1 92 ? -6.607 10.952 15.113 1.00 86.31 92 ILE A C 1
ATOM 698 O O . ILE A 1 92 ? -7.088 9.964 14.570 1.00 86.31 92 ILE A O 1
ATOM 702 N N . VAL A 1 93 ? -7.178 12.162 15.024 1.00 89.06 93 VAL A N 1
ATOM 703 C CA . VAL A 1 93 ? -8.382 12.397 14.201 1.00 89.06 93 VAL A CA 1
ATOM 704 C C . VAL A 1 93 ? -8.095 12.284 12.706 1.00 89.06 93 VAL A C 1
ATOM 706 O O . VAL A 1 93 ? -8.995 11.955 11.940 1.00 89.06 93 VAL A O 1
ATOM 709 N N . GLY A 1 94 ? -6.835 12.444 12.294 1.00 93.00 94 GLY A N 1
ATOM 710 C CA . GLY A 1 94 ? -6.403 12.192 10.924 1.00 93.00 94 GLY A CA 1
ATOM 711 C C . GLY A 1 94 ? -6.290 10.714 10.553 1.00 93.00 94 GLY A C 1
ATOM 712 O O . GLY A 1 94 ? -6.014 10.421 9.388 1.00 93.00 94 GLY A O 1
ATOM 713 N N . MET A 1 95 ? -6.451 9.793 11.508 1.00 93.75 95 MET A N 1
ATOM 714 C CA . MET A 1 95 ? -6.295 8.353 11.299 1.00 93.75 95 MET A CA 1
ATOM 715 C C . MET A 1 95 ? -7.660 7.672 11.235 1.00 93.75 95 MET A C 1
ATOM 717 O O . MET A 1 95 ? -8.467 7.818 12.150 1.00 93.75 95 MET A O 1
ATOM 721 N N . GLY A 1 96 ? -7.901 6.887 10.186 1.00 97.50 96 GLY A N 1
ATOM 722 C CA . GLY A 1 96 ? -9.068 6.016 10.096 1.00 97.50 96 GLY A CA 1
ATOM 723 C C . GLY A 1 96 ? -8.947 4.872 11.087 1.00 97.50 96 GLY A C 1
ATOM 724 O O . GLY A 1 96 ? -9.695 4.813 12.058 1.00 97.50 96 GLY A O 1
ATOM 725 N N . ILE A 1 97 ? -7.967 3.993 10.889 1.00 98.06 97 ILE A N 1
ATOM 726 C CA . ILE A 1 97 ? -7.622 2.943 11.853 1.00 98.06 97 ILE A CA 1
ATOM 727 C C . ILE A 1 97 ? -6.133 3.014 12.172 1.00 98.06 97 ILE A C 1
ATOM 729 O O . ILE A 1 97 ? -5.302 2.859 11.283 1.00 98.06 97 ILE A O 1
ATOM 733 N N . GLU A 1 98 ? -5.790 3.196 13.444 1.00 96.62 98 GLU A N 1
ATOM 734 C CA . GLU A 1 98 ? -4.428 3.022 13.946 1.00 96.62 98 GLU A CA 1
ATOM 735 C C . GLU A 1 98 ? -4.315 1.691 14.694 1.00 96.62 98 GLU A C 1
ATOM 737 O O . GLU A 1 98 ? -4.980 1.489 15.710 1.00 96.62 98 GLU A O 1
ATOM 742 N N . VAL A 1 99 ? -3.439 0.802 14.227 1.00 96.88 99 VAL A N 1
ATOM 743 C CA . VAL A 1 99 ? -2.992 -0.367 14.995 1.00 96.88 99 VAL A CA 1
ATOM 744 C C . VAL A 1 99 ? -1.744 0.037 15.762 1.00 96.88 99 VAL A C 1
ATOM 746 O O . VAL A 1 99 ? -0.693 0.244 15.156 1.00 96.88 99 VAL A O 1
ATOM 749 N N . LEU A 1 100 ? -1.871 0.183 17.079 1.00 94.75 100 LEU A N 1
ATOM 750 C CA . LEU A 1 100 ? -0.810 0.706 17.932 1.00 94.75 100 LEU A CA 1
ATOM 751 C C . LEU A 1 100 ? -0.230 -0.401 18.810 1.00 94.75 100 LEU A C 1
ATOM 753 O O . LEU A 1 100 ? -0.928 -0.916 19.679 1.00 94.75 100 LEU A O 1
ATOM 757 N N . GLU A 1 101 ? 1.049 -0.724 18.608 1.00 94.62 101 GLU A N 1
ATOM 758 C CA . GLU A 1 101 ? 1.811 -1.672 19.440 1.00 94.62 101 GLU A CA 1
ATOM 759 C C . GLU A 1 101 ? 1.125 -3.044 19.573 1.00 94.62 101 GLU A C 1
ATOM 761 O O . GLU A 1 101 ? 1.160 -3.692 20.619 1.00 94.62 101 GLU A O 1
ATOM 766 N N . CYS A 1 102 ? 0.467 -3.478 18.498 1.00 96.69 102 CYS A N 1
ATOM 767 C CA . CYS A 1 102 ? -0.295 -4.721 18.444 1.00 96.69 102 CYS A CA 1
ATOM 768 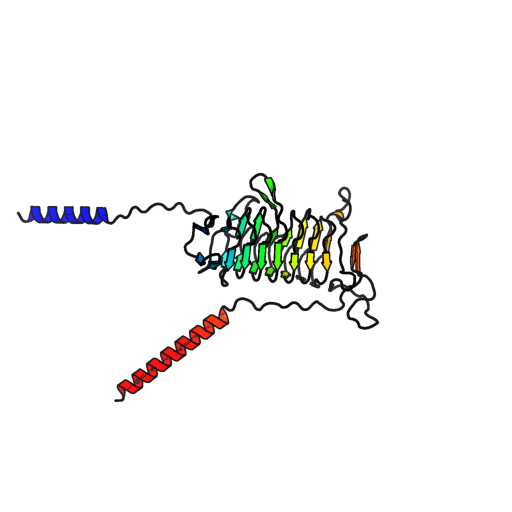C C . CYS A 1 102 ? 0.260 -5.671 17.390 1.00 96.69 102 CYS A C 1
ATOM 770 O O . CYS A 1 102 ? 0.947 -5.274 16.451 1.00 96.69 102 CYS A O 1
ATOM 772 N N . SER A 1 103 ? -0.110 -6.937 17.517 1.00 98.44 103 SER A N 1
ATOM 773 C CA . SER A 1 103 ? 0.227 -7.970 16.554 1.00 98.44 103 SER A CA 1
ATOM 774 C C . SER A 1 103 ? -0.982 -8.803 16.163 1.00 98.44 103 SER A C 1
ATOM 776 O O . SER A 1 103 ? -1.960 -8.879 16.913 1.00 98.44 103 SER A O 1
ATOM 778 N N . ASN A 1 104 ? -0.916 -9.446 14.997 1.00 98.69 104 ASN A N 1
ATOM 779 C CA . ASN A 1 104 ? -1.957 -10.364 14.535 1.00 98.69 104 ASN A CA 1
ATOM 780 C C . ASN A 1 104 ? -3.358 -9.715 14.537 1.00 98.69 104 ASN A C 1
ATOM 782 O O . ASN A 1 104 ? -4.321 -10.240 15.100 1.00 98.69 104 ASN A O 1
ATOM 786 N N . VAL A 1 105 ? -3.449 -8.511 13.968 1.00 98.88 105 VAL A N 1
ATOM 787 C CA . VAL A 1 105 ? -4.710 -7.788 13.766 1.00 98.88 105 VAL A CA 1
ATOM 788 C C . VAL A 1 105 ? -5.099 -7.894 12.299 1.00 98.88 105 VAL A C 1
ATOM 790 O O . VAL A 1 105 ? -4.326 -7.510 11.427 1.00 98.88 105 VAL A O 1
ATOM 793 N N . THR A 1 106 ? -6.303 -8.389 12.019 1.00 98.88 106 THR A N 1
ATOM 794 C CA . THR A 1 106 ? -6.872 -8.384 10.663 1.00 98.88 106 THR A CA 1
ATOM 795 C C . THR A 1 106 ? -7.895 -7.263 10.535 1.00 98.88 106 THR A C 1
ATOM 797 O O . THR A 1 106 ? -8.847 -7.221 11.308 1.00 98.88 106 THR A O 1
ATOM 800 N N . ILE A 1 107 ? -7.737 -6.385 9.549 1.00 98.88 107 ILE A N 1
ATOM 801 C CA . ILE A 1 107 ? -8.696 -5.335 9.196 1.00 98.88 107 ILE A CA 1
ATOM 802 C C . ILE A 1 107 ? -9.271 -5.677 7.833 1.00 98.88 107 ILE A C 1
ATOM 804 O O . ILE A 1 107 ? -8.540 -5.696 6.837 1.00 98.88 107 ILE A O 1
ATOM 808 N N . LYS A 1 108 ? -10.577 -5.933 7.777 1.00 98.25 108 LYS A N 1
ATOM 809 C CA . LYS A 1 108 ? -11.213 -6.348 6.534 1.00 98.25 108 LYS A CA 1
ATOM 810 C C . LYS A 1 108 ? -12.593 -5.784 6.315 1.00 98.25 108 LYS A C 1
ATOM 812 O O . LYS A 1 108 ? -13.275 -5.389 7.257 1.00 98.25 108 LYS A O 1
ATOM 817 N N . ASN A 1 109 ? -13.033 -5.866 5.064 1.00 97.06 109 ASN A N 1
ATOM 818 C CA . ASN A 1 109 ? -14.404 -5.605 4.668 1.00 97.06 109 ASN A CA 1
ATOM 819 C C . ASN A 1 109 ? -14.894 -4.177 4.995 1.00 97.06 109 ASN A C 1
ATOM 821 O O . ASN A 1 109 ? -16.067 -3.990 5.326 1.00 97.06 109 ASN A O 1
ATOM 825 N N . LEU A 1 110 ? -14.029 -3.168 4.896 1.00 97.75 110 LEU A N 1
ATOM 826 C CA . LEU A 1 110 ? -14.379 -1.763 5.117 1.00 97.75 110 LEU A CA 1
ATOM 827 C C . LE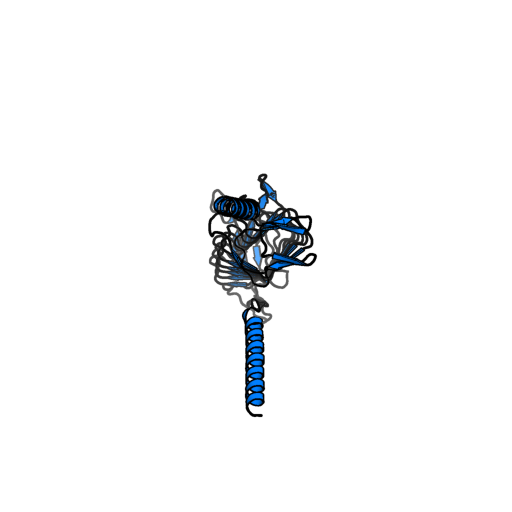U A 1 110 ? -14.328 -0.943 3.830 1.00 97.75 110 LEU A C 1
ATOM 829 O O . LEU A 1 110 ? -13.527 -1.201 2.931 1.00 97.75 110 LEU A O 1
ATOM 833 N N . LYS A 1 111 ? -15.137 0.117 3.796 1.00 98.19 111 LYS A N 1
ATOM 834 C CA . LYS A 1 111 ? -14.903 1.279 2.931 1.00 98.19 111 LYS A CA 1
ATOM 835 C C . LYS A 1 111 ? -14.303 2.395 3.782 1.00 98.19 111 LYS A C 1
ATOM 837 O O . LYS A 1 111 ? -14.985 2.878 4.678 1.00 98.19 111 LYS A O 1
ATOM 842 N N . ILE A 1 112 ? -13.056 2.788 3.545 1.00 98.56 112 ILE A N 1
ATOM 843 C CA . ILE A 1 112 ? -12.336 3.770 4.372 1.00 98.56 112 ILE A CA 1
ATOM 844 C C . ILE A 1 112 ? -12.060 5.024 3.549 1.00 98.56 112 ILE A C 1
ATOM 846 O O . ILE A 1 112 ? -11.419 4.954 2.499 1.00 98.56 112 ILE A O 1
ATOM 850 N N . THR A 1 113 ? -12.557 6.170 4.013 1.00 98.31 113 THR A N 1
ATOM 851 C CA . THR A 1 113 ? -12.508 7.404 3.225 1.00 98.31 113 THR A CA 1
ATOM 852 C C . THR A 1 113 ? -12.379 8.666 4.064 1.00 98.31 113 THR A C 1
ATOM 854 O O . THR A 1 113 ? -12.794 8.691 5.221 1.00 98.31 113 THR A O 1
ATOM 857 N N . GLN A 1 114 ? -11.862 9.736 3.453 1.00 97.31 114 GLN A N 1
ATOM 858 C CA . GLN A 1 114 ? -11.787 11.078 4.033 1.00 97.31 114 GLN A CA 1
ATOM 859 C C . GLN A 1 114 ? -10.895 11.191 5.277 1.00 97.31 114 GLN A C 1
ATOM 861 O O . GLN A 1 114 ? -11.124 12.050 6.127 1.00 97.31 114 GLN A O 1
ATOM 866 N N . PHE A 1 115 ? -9.858 10.356 5.377 1.00 97.38 115 PHE A N 1
ATOM 867 C CA . PHE A 1 115 ? -8.820 10.488 6.399 1.00 97.38 115 PHE A CA 1
ATOM 868 C C . PHE A 1 115 ? -7.522 11.046 5.825 1.00 97.38 115 PHE A C 1
ATOM 870 O O . PHE A 1 115 ? -7.211 10.910 4.643 1.00 97.38 115 PHE A O 1
ATOM 877 N N . THR A 1 116 ? -6.678 11.602 6.692 1.00 96.25 116 THR A N 1
ATOM 878 C CA . THR A 1 116 ? -5.279 11.819 6.306 1.00 96.25 116 THR A CA 1
ATOM 879 C C . THR A 1 116 ? -4.580 10.474 6.084 1.00 96.25 116 THR A C 1
ATOM 881 O O . THR A 1 116 ? -3.815 10.336 5.137 1.00 96.25 116 THR A O 1
ATOM 884 N N . ARG A 1 117 ? -4.872 9.466 6.913 1.00 95.94 117 ARG A N 1
ATOM 885 C CA . ARG A 1 117 ? -4.420 8.077 6.747 1.00 95.94 117 ARG A CA 1
ATOM 886 C C . ARG A 1 117 ? -5.588 7.133 6.923 1.00 95.94 117 ARG A C 1
ATOM 888 O O . ARG A 1 117 ? -6.167 7.116 8.005 1.00 95.94 117 ARG A O 1
ATOM 895 N N . GLY A 1 118 ? -5.907 6.341 5.907 1.00 97.75 118 GLY A N 1
ATOM 896 C CA . GLY A 1 118 ? -6.970 5.346 6.004 1.00 97.75 118 GLY A CA 1
ATOM 897 C C . GLY A 1 118 ? -6.656 4.311 7.084 1.00 97.75 118 GLY A C 1
ATOM 898 O O . GLY A 1 118 ? -7.398 4.178 8.056 1.00 97.75 118 GLY A O 1
ATOM 899 N N . ILE A 1 119 ? -5.519 3.627 6.955 1.00 97.94 119 ILE A N 1
ATOM 900 C CA . ILE A 1 119 ? -5.004 2.681 7.953 1.00 97.94 119 ILE A CA 1
ATOM 901 C C . ILE A 1 119 ? -3.531 2.979 8.226 1.00 97.94 119 ILE A C 1
ATOM 903 O O . ILE A 1 119 ? -2.752 3.157 7.294 1.00 97.94 119 ILE A O 1
ATOM 907 N N . ARG A 1 120 ? -3.134 2.984 9.499 1.00 95.69 120 ARG A N 1
ATOM 908 C CA . ARG A 1 120 ? -1.741 3.108 9.933 1.00 95.69 120 ARG A CA 1
ATOM 909 C C . ARG A 1 120 ? -1.361 2.003 10.908 1.00 95.69 120 ARG A C 1
ATOM 911 O O . ARG A 1 120 ? -2.075 1.742 11.874 1.00 95.69 120 ARG A O 1
ATOM 918 N N . PHE A 1 121 ? -0.178 1.433 10.706 1.00 95.06 121 PHE A N 1
ATOM 919 C CA . PHE A 1 121 ? 0.464 0.502 11.632 1.00 95.06 121 PHE A CA 1
ATOM 920 C C . PHE A 1 121 ? 1.625 1.176 12.366 1.00 95.06 121 PHE A C 1
ATOM 922 O O . PHE A 1 121 ? 2.671 1.433 11.770 1.00 95.06 121 PHE A O 1
ATOM 929 N N . THR A 1 122 ? 1.458 1.408 13.668 1.00 93.25 122 THR A N 1
ATOM 930 C CA . THR A 1 122 ? 2.463 2.005 14.554 1.00 93.25 122 THR A CA 1
ATOM 931 C C . THR A 1 122 ? 3.043 0.912 15.453 1.00 93.25 122 THR A C 1
ATOM 933 O O . THR A 1 122 ? 2.382 0.482 16.397 1.00 93.25 122 THR A O 1
ATOM 936 N N . ASN A 1 123 ? 4.273 0.459 15.175 1.00 92.81 123 ASN A N 1
ATOM 937 C CA . ASN A 1 123 ? 4.915 -0.671 15.870 1.00 92.81 123 ASN A CA 1
ATOM 938 C C . ASN A 1 123 ? 4.055 -1.943 15.837 1.00 92.81 123 ASN A C 1
ATOM 940 O O . ASN A 1 123 ? 3.869 -2.598 16.862 1.00 92.81 123 ASN A O 1
ATOM 944 N N . ALA A 1 124 ? 3.497 -2.260 14.665 1.00 95.06 124 ALA A N 1
ATOM 945 C CA . ALA A 1 124 ? 2.624 -3.415 14.505 1.00 95.06 124 ALA A CA 1
ATOM 946 C C . ALA A 1 124 ? 3.287 -4.531 13.696 1.00 95.06 124 ALA A C 1
ATOM 948 O O . ALA A 1 124 ? 4.048 -4.269 12.756 1.00 95.06 124 ALA A O 1
ATOM 949 N N . SER A 1 125 ? 2.979 -5.779 14.044 1.00 97.62 125 SER A N 1
ATOM 950 C CA . SER A 1 125 ? 3.542 -6.934 13.350 1.00 97.62 125 SER A CA 1
ATOM 951 C C . SER A 1 125 ? 2.539 -8.040 13.078 1.00 97.62 125 SER A C 1
ATOM 953 O O . SER A 1 125 ? 1.625 -8.262 13.865 1.00 97.62 125 SER A O 1
ATOM 955 N N . GLU A 1 126 ? 2.750 -8.804 12.008 1.00 98.44 126 GLU A N 1
ATOM 956 C CA . GLU A 1 126 ? 1.873 -9.936 11.654 1.00 98.44 126 GLU A CA 1
ATOM 957 C C . GLU A 1 126 ? 0.412 -9.505 11.417 1.00 98.44 126 GLU A C 1
ATOM 959 O O . GLU A 1 126 ? -0.511 -10.301 11.563 1.00 98.44 126 GLU A O 1
ATOM 964 N N . CYS A 1 127 ? 0.178 -8.234 11.081 1.00 98.62 127 CYS A N 1
ATOM 965 C CA . CYS A 1 127 ? -1.153 -7.703 10.811 1.00 98.62 127 CYS A CA 1
ATOM 966 C C . CYS A 1 127 ? -1.507 -7.824 9.325 1.00 98.62 127 CYS A C 1
ATOM 968 O O . CYS A 1 127 ? -0.640 -7.813 8.448 1.00 98.62 127 CYS A O 1
ATOM 970 N N . GLU A 1 128 ? -2.802 -7.884 9.038 1.00 98.81 128 GLU A N 1
ATOM 971 C CA . GLU A 1 128 ? -3.336 -8.028 7.688 1.00 98.81 128 GLU A CA 1
ATOM 972 C C . GLU A 1 128 ? -4.392 -6.956 7.403 1.00 98.81 128 GLU A C 1
ATOM 974 O O . GLU A 1 128 ? -5.348 -6.789 8.157 1.00 98.81 128 GLU A O 1
ATOM 979 N N . VAL A 1 129 ? -4.229 -6.237 6.295 1.00 98.75 129 VAL A N 1
ATOM 980 C CA . VAL A 1 129 ? -5.247 -5.367 5.698 1.00 98.75 129 VAL A CA 1
ATOM 981 C C . VAL A 1 129 ? -5.754 -6.069 4.451 1.00 98.75 129 VAL A C 1
ATOM 983 O O . VAL A 1 129 ? -4.995 -6.208 3.487 1.00 98.75 129 VAL A O 1
ATOM 986 N N . CYS A 1 130 ? -7.011 -6.516 4.450 1.00 97.62 130 CYS A N 1
ATOM 987 C CA . CYS A 1 130 ? -7.551 -7.241 3.306 1.00 97.62 130 CYS A CA 1
ATOM 988 C C . CYS A 1 130 ? -9.008 -6.959 2.970 1.00 97.62 130 CYS A C 1
ATOM 990 O O . CYS A 1 130 ? -9.817 -6.697 3.848 1.00 97.62 130 CYS A O 1
ATOM 992 N N . LEU A 1 131 ? -9.376 -7.054 1.689 1.00 96.12 131 LEU A N 1
ATOM 993 C CA . LEU A 1 131 ? -10.767 -6.894 1.238 1.00 96.12 131 LEU A CA 1
ATOM 994 C C . LEU A 1 131 ? -11.371 -5.528 1.599 1.00 96.12 131 LEU A C 1
ATOM 996 O O . LEU A 1 131 ? -12.565 -5.422 1.889 1.00 96.12 131 LEU A O 1
ATOM 1000 N N . ASN A 1 132 ? -10.548 -4.481 1.628 1.00 97.50 132 ASN A N 1
ATOM 1001 C CA . ASN A 1 132 ? -11.001 -3.120 1.889 1.00 97.50 132 ASN A CA 1
ATOM 1002 C C . ASN A 1 132 ? -11.010 -2.293 0.603 1.00 97.50 132 ASN A C 1
ATOM 1004 O O . ASN A 1 132 ? -10.243 -2.539 -0.328 1.00 97.50 132 ASN A O 1
ATOM 1008 N N . VAL A 1 133 ? -11.861 -1.270 0.594 1.00 97.56 133 VAL A N 1
ATOM 1009 C CA . VAL A 1 133 ? -11.833 -0.190 -0.394 1.00 97.56 133 VAL A CA 1
ATOM 1010 C C . VAL A 1 133 ? -11.375 1.073 0.323 1.00 97.56 133 VAL A C 1
ATOM 1012 O O . VAL A 1 133 ? -12.094 1.589 1.180 1.00 97.56 133 VAL A O 1
ATOM 1015 N N . LEU A 1 134 ? -10.183 1.561 -0.001 1.00 98.38 134 LEU A N 1
ATOM 1016 C CA . LEU A 1 134 ? -9.615 2.792 0.539 1.00 98.38 134 LEU A CA 1
ATOM 1017 C C . LEU A 1 134 ? -9.623 3.849 -0.562 1.00 98.38 134 LEU A C 1
ATOM 1019 O O . LEU A 1 134 ? -9.054 3.621 -1.625 1.00 98.38 134 LEU A O 1
ATOM 1023 N N . SER A 1 135 ? -10.315 4.965 -0.322 1.00 96.94 135 SER A N 1
ATOM 1024 C CA . SER A 1 135 ? -10.402 6.040 -1.313 1.00 96.94 135 SER A CA 1
ATOM 1025 C C . SER A 1 135 ? -10.583 7.421 -0.715 1.00 96.94 135 SER A C 1
ATOM 1027 O O . SER A 1 135 ? -11.205 7.568 0.340 1.00 96.94 135 SER A O 1
ATOM 1029 N N . ASN A 1 136 ? -10.125 8.453 -1.424 1.00 96.50 136 ASN A N 1
ATOM 1030 C CA . ASN A 1 136 ? -10.200 9.849 -0.982 1.00 96.50 136 ASN A CA 1
ATOM 1031 C C . ASN A 1 136 ? -9.560 10.073 0.401 1.00 96.50 136 ASN A C 1
ATOM 1033 O O . ASN A 1 136 ? -10.054 10.870 1.204 1.00 96.50 136 ASN A O 1
ATOM 1037 N N . ASN A 1 137 ? -8.487 9.346 0.710 1.00 97.56 137 ASN A N 1
ATOM 1038 C CA . ASN A 1 137 ? -7.603 9.640 1.831 1.00 97.56 137 ASN A CA 1
ATOM 1039 C C . ASN A 1 137 ? -6.377 10.410 1.319 1.00 97.56 137 ASN A C 1
ATOM 1041 O O . ASN A 1 137 ? -6.147 10.514 0.117 1.00 97.56 137 ASN A O 1
ATOM 1045 N N . SER A 1 138 ? -5.550 10.969 2.204 1.00 96.31 138 SER A N 1
ATOM 1046 C CA . SER A 1 138 ? -4.227 11.439 1.759 1.00 96.31 138 SER A CA 1
ATOM 1047 C C . SER A 1 138 ? -3.274 10.258 1.554 1.00 96.31 138 SER A C 1
ATOM 1049 O O . SER A 1 138 ? -2.606 10.185 0.523 1.00 96.31 138 SER A O 1
ATOM 1051 N N . ILE A 1 139 ? -3.247 9.327 2.510 1.00 96.94 139 ILE A N 1
ATOM 1052 C CA . ILE A 1 139 ? -2.548 8.045 2.422 1.00 96.94 139 ILE A CA 1
ATOM 1053 C C . ILE A 1 139 ? -3.566 6.923 2.645 1.00 96.94 139 ILE A C 1
ATOM 1055 O O . ILE A 1 139 ? -4.285 6.961 3.645 1.00 96.94 139 ILE A O 1
ATOM 1059 N N . GLY A 1 140 ? -3.616 5.924 1.765 1.00 98.00 140 GLY A N 1
ATOM 1060 C CA . GLY A 1 140 ? -4.497 4.766 1.930 1.00 98.00 140 GLY A CA 1
ATOM 1061 C C . GLY A 1 140 ? -4.064 3.898 3.109 1.00 98.00 140 GLY A C 1
ATOM 1062 O O . GLY A 1 140 ? -4.708 3.885 4.161 1.00 98.00 140 GLY A O 1
ATOM 1063 N N . VAL A 1 141 ? -2.934 3.206 2.951 1.00 98.00 141 VAL A N 1
ATOM 1064 C CA . VAL A 1 141 ? -2.325 2.354 3.986 1.00 98.00 141 VAL A CA 1
ATOM 1065 C C . VAL A 1 141 ? -0.898 2.810 4.272 1.00 98.00 141 VAL A C 1
ATOM 1067 O O . VAL A 1 141 ? -0.095 2.952 3.356 1.00 98.00 141 VAL A O 1
ATOM 1070 N N . GLU A 1 142 ? -0.557 2.997 5.544 1.00 95.88 142 GLU A N 1
ATOM 1071 C CA . GLU A 1 142 ? 0.789 3.345 6.003 1.00 95.88 142 GLU A CA 1
ATOM 1072 C C . GLU A 1 142 ? 1.343 2.248 6.925 1.00 95.88 142 GLU A C 1
ATOM 1074 O O . GLU A 1 142 ? 0.857 2.023 8.039 1.00 95.88 142 GLU A O 1
ATOM 1079 N N . LEU A 1 143 ? 2.376 1.556 6.452 1.00 94.25 143 LEU A N 1
ATOM 1080 C CA . LEU A 1 143 ? 3.134 0.562 7.200 1.00 94.25 143 LEU A CA 1
ATOM 1081 C C . LEU A 1 143 ? 4.327 1.248 7.876 1.00 94.25 143 LEU A C 1
ATOM 1083 O O . LEU A 1 143 ? 5.334 1.575 7.238 1.00 94.25 143 LEU A O 1
ATOM 1087 N N . GLY A 1 144 ? 4.200 1.468 9.181 1.00 84.56 144 GLY A N 1
ATOM 1088 C CA . GLY A 1 144 ? 5.153 2.250 9.963 1.00 84.56 144 GLY A CA 1
ATOM 1089 C C . GLY A 1 144 ? 4.777 3.731 10.011 1.00 84.56 144 GLY A C 1
ATOM 1090 O O . GLY A 1 144 ? 3.682 4.139 9.627 1.00 84.56 144 GLY A O 1
ATOM 1091 N N . GLY A 1 145 ? 5.687 4.547 10.535 1.00 73.50 145 GLY A N 1
ATOM 1092 C CA . GLY A 1 145 ? 5.501 5.991 10.644 1.00 73.50 145 GLY A CA 1
ATOM 1093 C C . GLY A 1 145 ? 6.391 6.593 11.723 1.00 73.50 145 GLY A C 1
ATOM 1094 O O . GLY A 1 145 ? 7.333 5.964 12.203 1.00 73.50 145 GLY A O 1
ATOM 1095 N N . THR A 1 146 ? 6.089 7.820 12.124 1.00 69.25 146 THR A N 1
ATOM 1096 C CA . THR A 1 146 ? 6.644 8.415 13.339 1.00 69.25 146 THR A CA 1
ATOM 1097 C C . THR A 1 146 ? 5.618 8.281 14.458 1.00 69.25 146 THR A C 1
ATOM 1099 O O . THR A 1 146 ? 4.473 8.725 14.326 1.00 69.25 146 THR A O 1
ATOM 1102 N N . ASP A 1 147 ? 6.009 7.655 15.567 1.00 66.19 147 ASP A N 1
ATOM 1103 C CA . ASP A 1 147 ? 5.152 7.597 16.747 1.00 66.19 147 ASP A CA 1
ATOM 1104 C C . ASP A 1 147 ? 4.982 8.994 17.371 1.00 66.19 147 ASP A C 1
ATOM 1106 O O . ASP A 1 147 ? 5.634 9.967 16.983 1.00 66.19 147 ASP A O 1
ATOM 1110 N N . ARG A 1 148 ? 4.091 9.130 18.358 1.00 64.62 148 ARG A N 1
ATOM 1111 C CA . ARG A 1 148 ? 3.824 10.429 19.010 1.00 64.62 148 ARG A CA 1
ATOM 1112 C C . ARG A 1 148 ? 5.040 11.019 19.736 1.00 64.62 148 ARG A C 1
ATOM 1114 O O . ARG A 1 148 ? 5.050 12.213 20.032 1.00 64.62 148 ARG A O 1
ATOM 1121 N N . SER A 1 149 ? 6.057 10.210 20.019 1.00 62.31 149 SER A N 1
ATOM 1122 C CA . SER A 1 149 ? 7.338 10.636 20.585 1.00 62.31 149 SER A CA 1
ATOM 1123 C C . SER A 1 149 ? 8.388 10.998 19.529 1.00 62.31 149 SER A C 1
ATOM 1125 O O . SER A 1 149 ? 9.514 11.319 19.901 1.00 62.31 149 SER A O 1
ATOM 1127 N N . HIS A 1 150 ? 8.019 11.032 18.243 1.00 63.25 150 HIS A N 1
ATOM 1128 C CA . HIS A 1 150 ? 8.922 11.235 17.104 1.00 63.25 150 HIS A CA 1
ATOM 1129 C C . HIS A 1 150 ? 9.996 10.144 16.974 1.00 63.25 150 HIS A C 1
ATOM 1131 O O . HIS A 1 150 ? 10.996 10.346 16.281 1.00 63.25 150 HIS A O 1
ATOM 1137 N N . PHE A 1 151 ? 9.800 8.985 17.607 1.00 65.62 151 PHE A N 1
ATOM 1138 C CA . PHE A 1 151 ? 10.601 7.810 17.310 1.00 65.62 151 PHE A CA 1
ATOM 1139 C C . PHE A 1 151 ? 10.050 7.119 16.065 1.00 65.62 151 PHE A C 1
ATOM 1141 O O . PHE A 1 151 ? 8.850 7.115 15.778 1.00 65.62 151 PHE A O 1
ATOM 1148 N N . THR A 1 152 ? 10.972 6.553 15.297 1.00 72.62 152 THR A N 1
ATOM 1149 C CA . THR A 1 152 ? 10.660 5.718 14.147 1.00 72.62 152 THR A CA 1
ATOM 1150 C C . THR A 1 152 ? 9.880 4.485 14.594 1.00 72.62 152 THR A C 1
ATOM 1152 O O . THR A 1 152 ? 10.398 3.683 15.370 1.00 72.62 152 THR A O 1
ATOM 1155 N N . ALA A 1 153 ? 8.663 4.325 14.076 1.00 79.25 153 ALA A N 1
ATOM 1156 C CA . ALA A 1 153 ? 7.855 3.137 14.280 1.00 79.25 153 ALA A CA 1
ATOM 1157 C C . ALA A 1 153 ? 8.170 2.098 13.197 1.00 79.25 153 ALA A C 1
ATOM 1159 O O . ALA A 1 153 ? 8.036 2.380 12.002 1.00 79.25 153 ALA A O 1
ATOM 1160 N N . TYR A 1 154 ? 8.580 0.904 13.623 1.00 86.50 154 TYR A N 1
ATOM 1161 C CA . TYR A 1 154 ? 8.938 -0.200 12.735 1.00 86.50 154 TYR A CA 1
ATOM 1162 C C . TYR A 1 154 ? 7.797 -1.208 12.700 1.00 86.50 154 TYR A C 1
ATOM 1164 O O . TYR A 1 154 ? 7.470 -1.804 13.725 1.00 86.50 154 TYR A O 1
ATOM 1172 N N . SER A 1 155 ? 7.228 -1.426 11.518 1.00 91.81 155 SER A N 1
ATOM 1173 C CA . SER A 1 155 ? 6.149 -2.395 11.333 1.00 91.81 155 SER A CA 1
ATOM 1174 C C . SER A 1 155 ? 6.628 -3.521 10.417 1.00 91.81 155 SER A C 1
ATOM 1176 O O . SER A 1 155 ? 7.114 -3.266 9.315 1.00 91.81 155 SER A O 1
ATOM 1178 N N . THR A 1 156 ? 6.561 -4.768 10.887 1.00 95.62 156 THR A N 1
ATOM 1179 C CA . THR A 1 156 ? 7.198 -5.931 10.239 1.00 95.62 156 THR A CA 1
ATOM 1180 C C . THR A 1 156 ? 6.218 -7.072 9.995 1.00 95.62 156 THR A C 1
ATOM 1182 O O . THR A 1 156 ? 5.243 -7.225 10.724 1.00 95.62 156 THR A O 1
ATOM 1185 N N . ASN A 1 157 ? 6.484 -7.923 9.002 1.00 97.62 157 ASN A N 1
ATOM 1186 C CA . ASN A 1 157 ? 5.651 -9.102 8.718 1.00 97.62 157 ASN A CA 1
ATOM 1187 C C . ASN A 1 157 ? 4.169 -8.779 8.463 1.00 97.62 157 ASN A C 1
ATOM 1189 O O . ASN A 1 157 ? 3.299 -9.602 8.740 1.00 97.62 157 ASN A O 1
ATOM 1193 N N . ASN A 1 158 ? 3.858 -7.580 7.969 1.00 98.12 158 ASN A N 1
ATOM 1194 C CA . ASN A 1 158 ? 2.484 -7.186 7.688 1.00 98.12 158 ASN A CA 1
ATOM 1195 C C . ASN A 1 158 ? 2.105 -7.472 6.238 1.00 98.12 158 ASN A C 1
ATOM 1197 O O . ASN A 1 158 ? 2.954 -7.492 5.344 1.00 98.12 158 ASN A O 1
ATOM 1201 N N . ARG A 1 159 ? 0.808 -7.662 6.006 1.00 98.62 159 ARG A N 1
ATOM 1202 C CA . ARG A 1 159 ? 0.243 -8.012 4.704 1.00 98.62 159 ARG A CA 1
ATOM 1203 C C . ARG A 1 159 ? -0.806 -6.986 4.298 1.00 98.62 159 ARG A C 1
ATOM 1205 O O . ARG A 1 159 ? -1.766 -6.762 5.027 1.00 98.62 159 ARG A O 1
ATOM 1212 N N . VAL A 1 160 ? -0.647 -6.390 3.124 1.00 98.62 160 VAL A N 1
ATOM 1213 C CA . VAL A 1 160 ? -1.667 -5.560 2.473 1.00 98.62 160 VAL A CA 1
ATOM 1214 C C . VAL A 1 160 ? -2.097 -6.321 1.234 1.00 98.62 160 VAL A C 1
ATOM 1216 O O . VAL A 1 160 ? -1.335 -6.379 0.268 1.00 98.62 160 VAL A O 1
ATOM 1219 N N . ILE A 1 161 ? -3.260 -6.977 1.296 1.00 97.50 161 ILE A N 1
ATOM 1220 C CA . ILE A 1 161 ? -3.684 -7.921 0.258 1.00 97.50 161 ILE A CA 1
ATOM 1221 C C . ILE A 1 161 ? -5.136 -7.778 -0.176 1.00 97.50 161 ILE A C 1
ATOM 1223 O O . ILE A 1 161 ? -6.005 -7.571 0.658 1.00 97.50 161 ILE A O 1
ATOM 1227 N N . HIS A 1 162 ? -5.440 -7.955 -1.462 1.00 95.69 162 HIS A N 1
ATOM 1228 C CA . HIS A 1 162 ? -6.825 -7.918 -1.962 1.00 95.69 162 HIS A CA 1
ATOM 1229 C C . HIS A 1 162 ? -7.584 -6.626 -1.619 1.00 95.69 162 HIS A C 1
ATOM 1231 O O . HIS A 1 162 ? -8.776 -6.668 -1.312 1.00 95.69 162 HIS A O 1
ATOM 1237 N N . ASN A 1 163 ? -6.903 -5.479 -1.625 1.00 96.81 163 ASN A N 1
ATOM 1238 C CA . ASN A 1 163 ? -7.543 -4.181 -1.425 1.00 96.81 163 ASN A CA 1
ATOM 1239 C C . ASN A 1 163 ? -7.697 -3.437 -2.751 1.00 96.81 163 ASN A C 1
ATOM 1241 O O . ASN A 1 163 ? -6.887 -3.586 -3.668 1.00 96.81 163 ASN A O 1
ATOM 1245 N N . ILE A 1 164 ? -8.718 -2.587 -2.813 1.00 96.94 164 ILE A N 1
ATOM 1246 C CA . ILE A 1 164 ? -8.846 -1.542 -3.827 1.00 96.94 164 ILE A CA 1
ATOM 1247 C C . ILE A 1 164 ? -8.412 -0.241 -3.158 1.00 96.94 164 ILE A C 1
ATOM 1249 O O . ILE A 1 164 ? -9.018 0.174 -2.173 1.00 96.94 164 ILE A O 1
ATOM 1253 N N . ILE A 1 165 ? -7.340 0.365 -3.660 1.00 97.62 165 ILE A N 1
ATOM 1254 C CA . ILE A 1 165 ? -6.722 1.568 -3.099 1.00 97.62 165 ILE A CA 1
ATOM 1255 C C . ILE A 1 165 ? -6.663 2.607 -4.209 1.00 97.62 165 ILE A C 1
ATOM 1257 O O . ILE A 1 165 ? -5.821 2.525 -5.112 1.00 97.62 165 ILE A O 1
ATOM 1261 N N . ASN A 1 166 ? -7.613 3.536 -4.192 1.00 93.94 166 ASN A N 1
ATOM 1262 C CA . ASN A 1 166 ? -7.833 4.420 -5.320 1.00 93.94 166 ASN A CA 1
ATOM 1263 C C . ASN A 1 166 ? -8.142 5.859 -4.943 1.00 93.94 166 ASN A C 1
ATOM 1265 O O . ASN A 1 166 ? -8.888 6.125 -4.011 1.00 93.94 166 ASN A O 1
ATOM 1269 N N . GLU A 1 167 ? -7.639 6.789 -5.754 1.00 91.88 167 GLU A N 1
ATOM 1270 C CA . GLU A 1 167 ? -7.904 8.222 -5.575 1.00 91.88 167 GLU A CA 1
ATOM 1271 C C . GLU A 1 167 ? -7.472 8.734 -4.187 1.00 91.88 167 GLU A C 1
ATOM 1273 O O . GLU A 1 167 ? -8.049 9.682 -3.653 1.00 91.88 167 GLU A O 1
ATOM 1278 N N . ASP A 1 168 ? -6.443 8.125 -3.588 1.00 88.69 168 ASP A N 1
ATOM 1279 C CA . ASP A 1 168 ? -5.777 8.710 -2.436 1.00 88.69 168 ASP A CA 1
ATOM 1280 C C . ASP A 1 168 ? -4.833 9.816 -2.933 1.00 88.69 168 ASP A C 1
ATOM 1282 O O . ASP A 1 168 ? -3.974 9.630 -3.803 1.00 88.69 168 ASP A O 1
ATOM 1286 N N . HIS A 1 169 ? -5.014 11.021 -2.396 1.00 89.62 169 HIS A N 1
ATOM 1287 C CA . HIS A 1 169 ? -4.456 12.251 -2.960 1.00 89.62 169 HIS A CA 1
ATOM 1288 C C . HIS A 1 169 ? -2.920 12.288 -2.975 1.00 89.62 169 HIS A C 1
ATOM 1290 O O . HIS A 1 169 ? -2.338 13.083 -3.716 1.00 89.62 169 HIS A O 1
ATOM 1296 N N . ASN A 1 170 ? -2.251 11.473 -2.152 1.00 94.62 170 ASN A N 1
ATOM 1297 C CA . ASN A 1 170 ? -0.795 11.403 -2.102 1.00 94.62 170 ASN A CA 1
ATOM 1298 C C . ASN A 1 170 ? -0.262 9.991 -2.369 1.00 94.62 170 ASN A C 1
ATOM 1300 O O . ASN A 1 170 ? 0.402 9.784 -3.383 1.00 94.62 170 ASN A O 1
ATOM 1304 N N . VAL A 1 171 ? -0.516 9.028 -1.481 1.00 97.06 171 VAL A N 1
ATOM 1305 C CA . VAL A 1 171 ? 0.078 7.686 -1.591 1.00 97.06 171 VAL A CA 1
ATOM 1306 C C . VAL A 1 171 ? -0.971 6.608 -1.356 1.00 97.06 171 VAL A C 1
ATOM 1308 O O . VAL A 1 171 ? -1.649 6.645 -0.337 1.00 97.06 171 VAL A O 1
ATOM 1311 N N . GLY A 1 172 ? -1.060 5.617 -2.241 1.00 98.12 172 GLY A N 1
ATOM 1312 C CA . GLY A 1 172 ? -1.920 4.455 -2.019 1.00 98.12 172 GLY A CA 1
ATOM 1313 C C . GLY A 1 172 ? -1.408 3.604 -0.853 1.00 98.12 172 GLY A C 1
ATOM 1314 O O . GLY A 1 172 ? -2.042 3.517 0.198 1.00 98.12 172 GLY A O 1
ATOM 1315 N N . VAL A 1 173 ? -0.217 3.017 -1.008 1.00 98.06 173 VAL A N 1
ATOM 1316 C CA . VAL A 1 173 ? 0.462 2.253 0.054 1.00 98.06 173 VAL A CA 1
ATOM 1317 C C . VAL A 1 173 ? 1.832 2.847 0.346 1.00 98.06 173 VAL A C 1
ATOM 1319 O O . VAL A 1 173 ? 2.694 2.900 -0.525 1.00 98.06 173 VAL A O 1
ATOM 1322 N N . MET A 1 174 ? 2.050 3.272 1.585 1.00 95.75 174 MET A N 1
ATOM 1323 C CA . MET A 1 174 ? 3.332 3.769 2.071 1.00 95.75 174 MET A CA 1
ATOM 1324 C C . MET A 1 174 ? 3.978 2.753 3.014 1.00 95.75 174 MET A C 1
ATOM 1326 O O . MET A 1 174 ? 3.330 2.258 3.930 1.00 95.75 174 MET A O 1
ATOM 1330 N N . LEU A 1 175 ? 5.272 2.501 2.843 1.00 93.50 175 LEU A N 1
ATOM 1331 C CA . LEU A 1 175 ? 6.116 1.779 3.791 1.00 93.50 175 LEU A CA 1
ATOM 1332 C C . LEU A 1 175 ? 7.259 2.704 4.191 1.00 93.50 175 LEU A C 1
ATOM 1334 O O . LEU A 1 175 ? 8.079 3.051 3.351 1.00 93.50 175 LEU A O 1
ATOM 1338 N N . TYR A 1 176 ? 7.298 3.125 5.454 1.00 84.56 176 TYR A N 1
ATOM 1339 C CA . TYR A 1 176 ? 8.257 4.138 5.916 1.00 84.56 176 TYR A CA 1
ATOM 1340 C C . TYR A 1 176 ? 9.469 3.530 6.636 1.00 84.56 176 TYR A C 1
ATOM 1342 O O . TYR A 1 176 ? 10.575 4.034 6.504 1.00 84.56 176 TYR A O 1
ATOM 1350 N N . TYR A 1 177 ? 9.263 2.459 7.412 1.00 82.69 177 TYR A N 1
ATOM 1351 C CA . TYR A 1 177 ? 10.316 1.648 8.032 1.00 82.69 177 TYR A CA 1
ATOM 1352 C C . TYR A 1 177 ? 9.756 0.272 8.392 1.00 82.69 177 TYR A C 1
ATOM 1354 O O . TYR A 1 177 ? 8.638 0.157 8.899 1.00 82.69 177 TYR A O 1
ATOM 1362 N N . GLY A 1 178 ? 10.553 -0.775 8.187 1.00 87.88 178 GLY A N 1
ATOM 1363 C CA . GLY A 1 178 ? 10.151 -2.144 8.506 1.00 87.88 178 GLY A CA 1
ATOM 1364 C C . GLY A 1 178 ? 10.621 -3.166 7.485 1.00 87.88 178 GLY A C 1
ATOM 1365 O O . GLY A 1 178 ? 10.981 -2.823 6.362 1.00 87.88 178 GLY A O 1
ATOM 1366 N N . SER A 1 179 ? 10.612 -4.425 7.892 1.00 93.25 179 SER A N 1
ATOM 1367 C CA . SER A 1 179 ? 11.106 -5.563 7.120 1.00 93.25 179 SER A CA 1
ATOM 1368 C C . SER A 1 179 ? 10.008 -6.596 6.916 1.00 93.25 179 SER A C 1
ATOM 1370 O O . SER A 1 179 ? 9.072 -6.686 7.718 1.00 93.25 179 SER A O 1
ATOM 1372 N N . SER A 1 180 ? 10.173 -7.415 5.882 1.00 96.44 180 SER A N 1
ATOM 1373 C CA . SER A 1 180 ? 9.351 -8.605 5.650 1.00 96.44 180 SER A CA 1
ATOM 1374 C C . SER A 1 180 ? 7.859 -8.291 5.454 1.00 96.44 180 SER A C 1
ATOM 1376 O O . SER A 1 180 ? 7.002 -9.118 5.752 1.00 96.44 180 SER A O 1
ATOM 1378 N N . ASN A 1 181 ? 7.515 -7.089 4.976 1.00 97.44 181 ASN A N 1
ATOM 1379 C CA . ASN A 1 181 ? 6.137 -6.738 4.637 1.00 97.44 181 ASN A CA 1
ATOM 1380 C C . ASN A 1 181 ? 5.803 -7.156 3.198 1.00 97.44 181 ASN A C 1
ATOM 1382 O O . ASN A 1 181 ? 6.646 -7.100 2.301 1.00 97.44 181 ASN A O 1
ATOM 1386 N N . ASN A 1 182 ? 4.550 -7.541 2.977 1.00 98.06 182 ASN A N 1
ATOM 1387 C CA . ASN A 1 182 ? 4.045 -8.009 1.692 1.00 98.06 182 ASN A CA 1
ATOM 1388 C C . ASN A 1 182 ? 2.871 -7.140 1.232 1.00 98.06 182 ASN A C 1
ATOM 1390 O O . ASN A 1 182 ? 1.846 -7.053 1.911 1.00 98.06 182 ASN A O 1
ATOM 1394 N N . ILE A 1 183 ? 3.024 -6.528 0.061 1.00 98.56 183 ILE A N 1
ATOM 1395 C CA . ILE A 1 183 ? 1.977 -5.800 -0.651 1.00 98.56 183 ILE A CA 1
ATOM 1396 C C . ILE A 1 183 ? 1.645 -6.623 -1.895 1.00 98.56 183 ILE A C 1
ATOM 1398 O O . ILE A 1 183 ? 2.431 -6.649 -2.845 1.00 98.56 183 ILE A O 1
ATOM 1402 N N . SER A 1 184 ? 0.508 -7.320 -1.902 1.00 98.00 184 SER A N 1
ATOM 1403 C CA . SER A 1 184 ? 0.157 -8.169 -3.044 1.00 98.00 184 SER A CA 1
ATOM 1404 C C . SER A 1 184 ? -1.319 -8.291 -3.350 1.00 98.00 184 SER A C 1
ATOM 1406 O O . SER A 1 184 ? -2.153 -8.124 -2.475 1.00 98.00 184 SER A O 1
ATOM 1408 N N . HIS A 1 185 ? -1.669 -8.608 -4.594 1.00 97.00 185 HIS A N 1
ATOM 1409 C CA . HIS A 1 185 ? -3.064 -8.788 -5.012 1.00 97.00 185 HIS A CA 1
ATOM 1410 C C . HIS A 1 185 ? -3.939 -7.544 -4.802 1.00 97.00 185 HIS A C 1
ATOM 1412 O O . HIS A 1 185 ? -5.146 -7.661 -4.613 1.00 97.00 185 HIS A O 1
ATOM 1418 N N . ASN A 1 186 ? -3.355 -6.342 -4.802 1.00 97.19 186 ASN A N 1
ATOM 1419 C CA . ASN A 1 186 ? -4.109 -5.096 -4.683 1.00 97.19 186 ASN A CA 1
ATOM 1420 C C . ASN A 1 186 ? -4.362 -4.469 -6.056 1.00 97.19 186 ASN A C 1
ATOM 1422 O O . ASN A 1 186 ? -3.555 -4.598 -6.978 1.00 97.19 186 ASN A O 1
ATOM 1426 N N . VAL A 1 187 ? -5.456 -3.718 -6.157 1.00 96.94 187 VAL A N 1
ATOM 1427 C CA . VAL A 1 187 ? -5.704 -2.772 -7.247 1.00 96.94 187 VAL A CA 1
ATOM 1428 C C . VAL A 1 187 ? -5.363 -1.380 -6.729 1.00 96.94 187 VAL A C 1
ATOM 1430 O O . VAL A 1 187 ? -6.077 -0.848 -5.882 1.00 96.94 187 VAL A O 1
ATOM 1433 N N . ILE A 1 188 ? -4.262 -0.807 -7.211 1.00 97.94 188 ILE A N 1
ATOM 1434 C CA . ILE A 1 188 ? -3.718 0.472 -6.747 1.00 97.94 188 ILE A CA 1
ATOM 1435 C C . ILE A 1 188 ? -3.769 1.461 -7.906 1.00 97.94 188 ILE A C 1
ATOM 1437 O O . ILE A 1 188 ? -2.931 1.405 -8.810 1.00 97.94 188 ILE A O 1
ATOM 1441 N N . THR A 1 189 ? -4.756 2.359 -7.894 1.00 97.25 189 THR A N 1
ATOM 1442 C CA . THR A 1 189 ? -5.053 3.187 -9.069 1.00 97.25 189 THR A CA 1
ATOM 1443 C C . THR A 1 189 ? -5.292 4.658 -8.774 1.00 97.25 189 THR A C 1
ATOM 1445 O O . THR A 1 189 ? -5.874 5.011 -7.755 1.00 97.25 189 THR A O 1
ATOM 1448 N N . SER A 1 190 ? -4.901 5.532 -9.701 1.00 96.75 190 SER A N 1
ATOM 1449 C CA . SER A 1 190 ? -5.230 6.965 -9.639 1.00 96.75 190 SER A CA 1
ATOM 1450 C C . SER A 1 190 ? -4.687 7.695 -8.399 1.00 96.75 190 SER A C 1
ATOM 1452 O O . SER A 1 190 ? -5.302 8.646 -7.919 1.00 96.75 190 SER A O 1
ATOM 1454 N N . ASN A 1 191 ? -3.536 7.267 -7.875 1.00 97.56 191 ASN A N 1
ATOM 1455 C CA . ASN A 1 191 ? -2.828 7.939 -6.784 1.00 97.56 191 ASN A CA 1
ATOM 1456 C C . ASN A 1 191 ? -1.643 8.748 -7.336 1.00 97.56 191 ASN A C 1
ATOM 1458 O O . ASN A 1 191 ? -1.124 8.473 -8.422 1.00 97.56 191 ASN A O 1
ATOM 1462 N N . ASN A 1 192 ? -1.140 9.728 -6.581 1.00 97.12 192 ASN A N 1
ATOM 1463 C CA . ASN A 1 192 ? 0.117 10.378 -6.972 1.00 97.12 192 ASN A CA 1
ATOM 1464 C C . ASN A 1 192 ? 1.289 9.375 -6.891 1.00 97.12 192 ASN A C 1
ATOM 1466 O O . ASN A 1 192 ? 2.050 9.217 -7.844 1.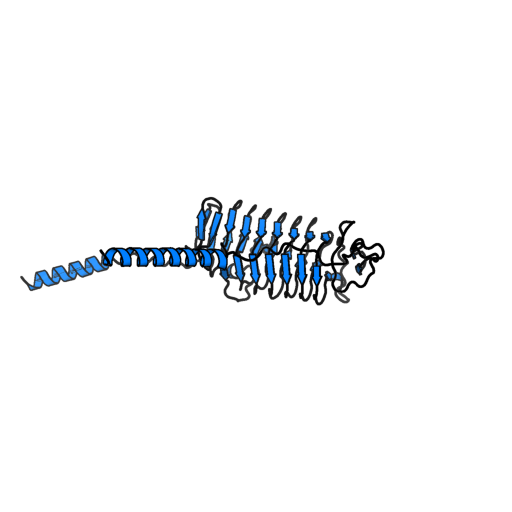00 97.12 192 ASN A O 1
ATOM 1470 N N . HIS A 1 193 ? 1.384 8.618 -5.804 1.00 97.25 193 HIS A N 1
ATOM 1471 C CA . HIS A 1 193 ? 2.259 7.454 -5.696 1.00 97.25 193 HIS A CA 1
ATOM 1472 C C . HIS A 1 193 ? 1.406 6.210 -5.451 1.00 97.25 193 HIS A C 1
ATOM 1474 O O . HIS A 1 193 ? 0.652 6.182 -4.483 1.00 97.25 193 HIS A O 1
ATOM 1480 N N . GLY A 1 194 ? 1.513 5.186 -6.298 1.00 98.25 194 GLY A N 1
ATOM 1481 C CA . GLY A 1 194 ? 0.810 3.922 -6.080 1.00 98.25 194 GLY A CA 1
ATOM 1482 C C . GLY A 1 194 ? 1.342 3.236 -4.823 1.00 98.25 194 GLY A C 1
ATOM 1483 O O . GLY A 1 194 ? 0.660 3.172 -3.799 1.00 98.25 194 GLY A O 1
ATOM 1484 N N . VAL A 1 195 ? 2.601 2.806 -4.880 1.00 97.88 195 VAL A N 1
ATOM 1485 C CA . VAL A 1 195 ? 3.353 2.309 -3.721 1.00 97.88 195 VAL A CA 1
ATOM 1486 C C . VAL A 1 195 ? 4.576 3.186 -3.494 1.00 97.88 195 VAL A C 1
ATOM 1488 O O . VAL A 1 195 ? 5.327 3.455 -4.429 1.00 97.88 195 VAL A O 1
ATOM 1491 N N . TYR A 1 196 ? 4.798 3.619 -2.256 1.00 95.88 196 TYR A N 1
ATOM 1492 C CA . TYR A 1 196 ? 5.991 4.356 -1.857 1.00 95.88 196 TYR A CA 1
ATOM 1493 C C . TYR A 1 196 ? 6.705 3.641 -0.712 1.00 95.88 196 TYR A C 1
ATOM 1495 O O . TYR A 1 196 ? 6.166 3.525 0.386 1.00 95.88 196 TYR A O 1
ATOM 1503 N N . ILE A 1 197 ? 7.929 3.186 -0.960 1.00 92.12 197 ILE A N 1
ATOM 1504 C CA . ILE A 1 197 ? 8.812 2.621 0.056 1.00 92.12 197 ILE A CA 1
ATOM 1505 C C . ILE A 1 197 ? 9.895 3.644 0.355 1.00 92.12 197 ILE A C 1
ATOM 1507 O O . ILE A 1 197 ? 10.746 3.906 -0.486 1.00 92.12 197 ILE A O 1
ATOM 1511 N N . MET A 1 198 ? 9.901 4.174 1.568 1.00 87.81 198 MET A N 1
ATOM 1512 C CA . MET A 1 198 ? 10.975 5.003 2.087 1.00 87.81 198 MET A CA 1
ATOM 1513 C C . MET A 1 198 ? 11.743 4.197 3.123 1.00 87.81 198 MET A C 1
ATOM 1515 O O . MET A 1 198 ? 11.106 3.592 3.968 1.00 87.81 198 MET A O 1
ATOM 1519 N N . SER A 1 199 ? 13.079 4.146 3.075 1.00 77.62 199 SER A N 1
ATOM 1520 C CA . SER A 1 199 ? 13.900 3.521 4.133 1.00 77.62 199 SER A CA 1
ATOM 1521 C C . SER A 1 199 ? 13.426 2.126 4.599 1.00 77.62 199 SER A C 1
ATOM 1523 O O . SER A 1 199 ? 13.549 1.769 5.775 1.00 77.62 199 SER A O 1
ATOM 1525 N N . GLY A 1 200 ? 12.871 1.329 3.679 1.00 66.25 200 GLY A N 1
ATOM 1526 C CA . GLY A 1 200 ? 12.419 -0.028 3.964 1.00 66.25 200 GLY A CA 1
ATOM 1527 C C . GLY A 1 200 ? 13.575 -0.879 4.483 1.00 66.25 200 GLY A C 1
ATOM 1528 O O . GLY A 1 200 ? 14.692 -0.791 3.977 1.00 66.25 200 GLY A O 1
ATOM 1529 N N . GLY A 1 201 ? 13.312 -1.693 5.497 1.00 73.56 201 GLY A N 1
ATOM 1530 C CA . GLY A 1 201 ? 14.210 -2.766 5.903 1.00 73.56 201 GLY A CA 1
ATOM 1531 C C . GLY A 1 201 ? 14.286 -3.872 4.842 1.00 73.56 201 GLY A C 1
ATOM 1532 O O . GLY A 1 201 ? 13.844 -3.713 3.704 1.00 73.56 201 GLY A O 1
ATOM 1533 N N . SER A 1 202 ? 14.855 -5.012 5.211 1.00 87.69 202 SER A N 1
ATOM 1534 C CA . SER A 1 202 ? 15.045 -6.150 4.308 1.00 87.69 202 SER A CA 1
ATOM 1535 C C . SER A 1 202 ? 13.741 -6.897 3.999 1.00 87.69 202 SER A C 1
ATOM 1537 O O . SER A 1 202 ? 12.783 -6.838 4.767 1.00 87.69 202 SER A O 1
ATOM 1539 N N . GLU A 1 203 ? 13.732 -7.661 2.902 1.00 93.38 203 GLU A N 1
ATOM 1540 C CA . GLU A 1 203 ? 12.706 -8.680 2.597 1.00 93.38 203 GLU A CA 1
ATOM 1541 C C . GLU A 1 203 ? 11.283 -8.142 2.369 1.00 93.38 203 GLU A C 1
ATOM 1543 O O . GLU A 1 203 ? 10.304 -8.868 2.517 1.00 93.38 203 GLU A O 1
ATOM 1548 N N . ASN A 1 204 ? 11.137 -6.874 1.988 1.00 96.31 204 ASN A N 1
ATOM 1549 C CA . ASN A 1 204 ? 9.835 -6.357 1.572 1.00 96.31 204 ASN A CA 1
ATOM 1550 C C . ASN A 1 204 ? 9.508 -6.805 0.137 1.00 96.31 204 ASN A C 1
ATOM 1552 O O . ASN A 1 204 ? 10.399 -6.901 -0.709 1.00 96.31 204 ASN A O 1
ATOM 1556 N N . SER A 1 205 ? 8.229 -7.054 -0.143 1.00 97.81 205 SER A N 1
ATOM 1557 C CA . SER A 1 205 ? 7.765 -7.516 -1.456 1.00 97.81 205 SER A CA 1
ATOM 1558 C C . SER A 1 205 ? 6.548 -6.738 -1.955 1.00 97.81 205 SER A C 1
ATOM 1560 O O . SER A 1 205 ? 5.628 -6.432 -1.193 1.00 97.81 205 SER A O 1
ATOM 1562 N N . ILE A 1 206 ? 6.555 -6.435 -3.253 1.00 98.38 206 ILE A N 1
ATOM 1563 C CA . ILE A 1 206 ? 5.455 -5.854 -4.022 1.00 98.38 206 ILE A CA 1
ATOM 1564 C C . ILE A 1 206 ? 5.197 -6.814 -5.180 1.00 98.38 206 ILE A C 1
ATOM 1566 O O . ILE A 1 206 ? 5.954 -6.832 -6.148 1.00 98.38 206 ILE A O 1
ATOM 1570 N N . THR A 1 207 ? 4.174 -7.656 -5.080 1.00 98.25 207 THR A N 1
ATOM 1571 C CA . THR A 1 207 ? 3.944 -8.712 -6.082 1.00 98.25 207 THR A CA 1
ATOM 1572 C C . THR A 1 207 ? 2.478 -8.886 -6.414 1.00 98.25 207 THR A C 1
ATOM 1574 O O . THR A 1 207 ? 1.635 -8.625 -5.567 1.00 98.25 207 THR A O 1
ATOM 1577 N N . TRP A 1 208 ? 2.134 -9.340 -7.617 1.00 97.75 208 TRP A N 1
ATOM 1578 C CA . TRP A 1 208 ? 0.736 -9.627 -7.971 1.00 97.75 208 TRP A CA 1
ATOM 1579 C C . TRP A 1 208 ? -0.198 -8.419 -7.816 1.00 97.75 208 TRP A C 1
ATOM 1581 O O . TRP A 1 208 ? -1.361 -8.587 -7.478 1.00 97.75 208 TRP A O 1
ATOM 1591 N N . ASN A 1 209 ? 0.272 -7.182 -7.998 1.00 98.19 209 ASN A N 1
ATOM 1592 C CA . ASN A 1 209 ? -0.587 -5.995 -7.921 1.00 98.19 209 ASN A CA 1
ATOM 1593 C C . ASN A 1 209 ? -0.944 -5.472 -9.312 1.00 98.19 209 ASN A C 1
ATOM 1595 O O . ASN A 1 209 ? -0.137 -5.528 -10.238 1.00 98.19 209 ASN A O 1
ATOM 1599 N N . ASN A 1 210 ? -2.126 -4.874 -9.435 1.00 97.62 210 ASN A N 1
ATOM 1600 C CA . ASN A 1 210 ? -2.484 -4.053 -10.583 1.00 97.62 210 ASN A CA 1
ATOM 1601 C C . ASN A 1 210 ? -2.249 -2.583 -10.226 1.00 97.62 210 ASN A C 1
ATOM 1603 O O . ASN A 1 210 ? -3.022 -2.003 -9.464 1.00 97.62 210 ASN A O 1
ATOM 1607 N N . ILE A 1 211 ? -1.161 -2.004 -10.734 1.00 98.31 211 ILE A N 1
ATOM 1608 C CA . ILE A 1 211 ? -0.698 -0.653 -10.407 1.00 98.31 211 ILE A CA 1
ATOM 1609 C C . ILE A 1 211 ? -0.921 0.232 -11.631 1.00 98.31 211 ILE A C 1
ATOM 1611 O O . ILE A 1 211 ? -0.121 0.229 -12.574 1.00 98.31 211 ILE A O 1
ATOM 1615 N N . THR A 1 212 ? -2.031 0.972 -11.629 1.00 97.12 212 THR A N 1
ATOM 1616 C CA . THR A 1 212 ? -2.539 1.630 -12.839 1.00 97.12 212 THR A CA 1
ATOM 1617 C C . THR A 1 212 ? -2.817 3.114 -12.677 1.00 97.12 212 THR A C 1
ATOM 1619 O O . THR A 1 212 ? -3.243 3.560 -11.622 1.00 97.12 212 THR A O 1
ATOM 1622 N N . ASP A 1 213 ? -2.595 3.900 -13.728 1.00 97.31 213 ASP A N 1
ATOM 1623 C CA . ASP A 1 213 ? -2.981 5.320 -13.783 1.00 97.31 213 ASP A CA 1
ATOM 1624 C C . ASP A 1 213 ? -2.483 6.179 -12.597 1.00 97.31 213 ASP A C 1
ATOM 1626 O O . ASP A 1 213 ? -3.090 7.188 -12.240 1.00 97.31 213 ASP A O 1
ATOM 1630 N N . ASN A 1 214 ? -1.362 5.805 -11.970 1.00 98.12 214 ASN A N 1
ATOM 1631 C CA . ASN A 1 214 ? -0.725 6.606 -10.924 1.00 98.12 214 ASN A CA 1
ATOM 1632 C C . ASN A 1 214 ? 0.278 7.596 -11.541 1.00 98.12 214 ASN A C 1
ATOM 1634 O O . ASN A 1 214 ? 0.830 7.354 -12.620 1.00 98.12 214 ASN A O 1
ATOM 1638 N N . THR A 1 215 ? 0.617 8.692 -10.853 1.00 97.44 215 THR A N 1
ATOM 1639 C CA . THR A 1 215 ? 1.737 9.535 -11.326 1.00 97.44 215 THR A CA 1
ATOM 1640 C C . THR A 1 215 ? 3.046 8.744 -11.267 1.00 97.44 215 THR A C 1
ATOM 1642 O O . THR A 1 215 ? 3.824 8.751 -12.218 1.00 97.44 215 THR A O 1
ATOM 1645 N N . LYS A 1 216 ? 3.294 8.026 -10.171 1.00 96.88 216 LYS A N 1
ATOM 1646 C CA . LYS A 1 216 ? 4.388 7.054 -10.049 1.00 96.88 216 LYS A CA 1
ATOM 1647 C C . LYS A 1 216 ? 3.804 5.727 -9.582 1.00 96.88 216 LYS A C 1
ATOM 1649 O O . LYS A 1 216 ? 3.184 5.706 -8.523 1.00 96.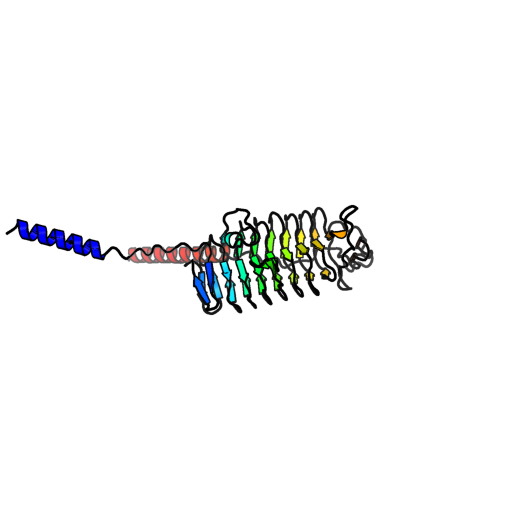88 216 LYS A O 1
ATOM 1654 N N . GLY A 1 217 ? 3.988 4.651 -10.345 1.00 97.69 217 GLY A N 1
ATOM 1655 C CA . GLY A 1 217 ? 3.492 3.322 -9.989 1.00 97.69 217 GLY A CA 1
ATOM 1656 C C . GLY A 1 217 ? 4.136 2.838 -8.694 1.00 97.69 217 GLY A C 1
ATOM 1657 O O . GLY A 1 217 ? 3.471 2.747 -7.663 1.00 97.69 217 GLY A O 1
ATOM 1658 N N . VAL A 1 218 ? 5.451 2.624 -8.728 1.00 96.31 218 VAL A N 1
ATOM 1659 C CA . VAL A 1 218 ? 6.259 2.319 -7.539 1.00 96.31 218 VAL A CA 1
ATOM 1660 C C . VAL A 1 218 ? 7.362 3.361 -7.362 1.00 96.31 218 VAL A C 1
ATOM 1662 O O . VAL A 1 218 ? 8.113 3.655 -8.284 1.00 96.31 218 VAL A O 1
ATOM 1665 N N . TYR A 1 219 ? 7.482 3.914 -6.161 1.00 94.12 219 TYR A N 1
ATOM 1666 C CA . TYR A 1 219 ? 8.573 4.792 -5.762 1.00 94.12 219 TYR A CA 1
ATOM 1667 C C . TYR A 1 219 ? 9.369 4.113 -4.645 1.00 94.12 219 TYR A C 1
ATOM 1669 O O . TYR A 1 219 ? 8.809 3.814 -3.593 1.00 94.12 219 TYR A O 1
ATOM 1677 N N . VAL A 1 220 ? 10.658 3.848 -4.866 1.00 89.75 220 VAL A N 1
ATOM 1678 C CA . VAL A 1 220 ? 11.518 3.167 -3.889 1.00 89.75 220 VAL A CA 1
ATOM 1679 C C . VAL A 1 220 ? 12.706 4.043 -3.486 1.00 89.75 220 VAL A C 1
ATOM 1681 O O . VAL A 1 220 ? 13.460 4.527 -4.325 1.00 89.75 220 VAL A O 1
ATOM 1684 N N . GLU A 1 221 ? 12.880 4.209 -2.179 1.00 89.12 221 GLU A N 1
ATOM 1685 C CA . GLU A 1 221 ? 14.059 4.759 -1.503 1.00 89.12 221 GLU A CA 1
ATOM 1686 C C . GLU A 1 221 ? 14.632 3.710 -0.537 1.00 89.12 221 GLU A C 1
ATOM 1688 O O . GLU A 1 221 ? 14.818 3.945 0.661 1.00 89.12 221 GLU A O 1
ATOM 1693 N N . SER A 1 222 ? 14.793 2.488 -1.042 1.00 87.88 222 SER A N 1
ATOM 1694 C CA . SER A 1 222 ? 15.388 1.348 -0.350 1.00 87.88 222 SER A CA 1
ATOM 1695 C C . SER A 1 222 ? 15.823 0.285 -1.358 1.00 87.88 222 SER A C 1
ATOM 1697 O O . SER A 1 222 ? 15.333 0.254 -2.487 1.00 87.88 222 SER A O 1
ATOM 1699 N N . SER A 1 223 ? 16.748 -0.574 -0.939 1.00 90.00 223 SER A N 1
ATOM 1700 C CA . SER A 1 223 ? 17.293 -1.671 -1.736 1.00 90.00 223 SER A CA 1
ATOM 1701 C C . SER A 1 223 ? 16.790 -3.020 -1.225 1.00 90.00 223 SER A C 1
ATOM 1703 O O . SER A 1 223 ? 16.496 -3.182 -0.041 1.00 90.00 223 SER A O 1
ATOM 1705 N N . GLY A 1 224 ? 16.794 -4.023 -2.098 1.00 91.56 224 GLY A N 1
ATOM 1706 C CA . GLY A 1 224 ? 16.434 -5.399 -1.756 1.00 91.56 224 GLY A CA 1
ATOM 1707 C C . GLY A 1 224 ? 14.930 -5.636 -1.631 1.00 91.56 224 GLY A C 1
ATOM 1708 O O . GLY A 1 224 ? 14.528 -6.604 -0.987 1.00 91.56 224 GLY A O 1
ATOM 1709 N N . VAL A 1 225 ? 14.106 -4.771 -2.227 1.00 95.12 225 VAL A N 1
ATOM 1710 C CA . VAL A 1 225 ? 12.673 -5.023 -2.396 1.00 95.12 225 VAL A CA 1
ATOM 1711 C C . VAL A 1 225 ? 12.477 -5.956 -3.590 1.00 95.12 225 VAL A C 1
ATOM 1713 O O . VAL A 1 225 ? 13.045 -5.720 -4.658 1.00 95.12 225 VAL A O 1
ATOM 1716 N N . ALA A 1 226 ? 11.668 -7.001 -3.417 1.00 97.62 226 ALA A N 1
ATOM 1717 C CA . ALA A 1 226 ? 11.234 -7.871 -4.507 1.00 97.62 226 ALA A CA 1
ATOM 1718 C C . ALA A 1 226 ? 9.984 -7.286 -5.180 1.00 97.62 226 ALA A C 1
ATOM 1720 O O . ALA A 1 226 ? 8.951 -7.128 -4.531 1.00 97.62 226 ALA A O 1
ATOM 1721 N N . ILE A 1 227 ? 10.081 -6.942 -6.463 1.00 98.06 227 ILE A N 1
ATOM 1722 C CA . ILE A 1 227 ? 9.058 -6.242 -7.246 1.00 98.06 227 ILE A CA 1
ATOM 1723 C C . ILE A 1 227 ? 8.831 -7.010 -8.551 1.00 98.06 227 ILE A C 1
ATOM 1725 O O . ILE A 1 227 ? 9.465 -6.724 -9.557 1.00 98.06 227 ILE A O 1
ATOM 1729 N N . HIS A 1 228 ? 7.950 -8.007 -8.545 1.00 98.38 228 HIS A N 1
ATOM 1730 C CA . HIS A 1 228 ? 7.721 -8.890 -9.700 1.00 98.38 228 HIS A CA 1
ATOM 1731 C C . HIS A 1 228 ? 6.264 -9.384 -9.746 1.00 98.38 228 HIS A C 1
ATOM 1733 O O . HIS A 1 228 ? 5.552 -9.311 -8.745 1.00 98.38 228 HIS A O 1
ATOM 1739 N N . HIS A 1 229 ? 5.793 -9.864 -10.897 1.00 98.31 229 HIS A N 1
ATOM 1740 C CA . HIS A 1 229 ? 4.390 -10.211 -11.185 1.00 98.31 229 HIS A CA 1
ATOM 1741 C C . HIS A 1 229 ? 3.391 -9.065 -10.981 1.00 98.31 229 HIS A C 1
ATOM 1743 O O . HIS A 1 229 ? 2.243 -9.296 -10.609 1.00 98.31 229 HIS A O 1
ATOM 1749 N N . ASN A 1 230 ? 3.794 -7.812 -11.175 1.00 98.56 230 ASN A N 1
ATOM 1750 C CA . ASN A 1 230 ? 2.856 -6.690 -11.147 1.00 98.56 230 ASN A CA 1
ATOM 1751 C C . ASN A 1 230 ? 2.460 -6.275 -12.563 1.00 98.56 230 ASN A C 1
ATOM 1753 O O . ASN A 1 230 ? 3.229 -6.437 -13.509 1.00 98.56 230 ASN A O 1
ATOM 1757 N N . ASN A 1 231 ? 1.283 -5.669 -12.686 1.00 98.38 231 ASN A N 1
ATOM 1758 C CA . ASN A 1 231 ? 0.838 -5.009 -13.904 1.00 98.38 231 ASN A CA 1
ATOM 1759 C C . ASN A 1 231 ? 1.057 -3.502 -13.779 1.00 98.38 231 ASN A C 1
ATOM 1761 O O . ASN A 1 231 ? 0.398 -2.848 -12.970 1.00 98.38 231 ASN A O 1
ATOM 1765 N N . PHE A 1 232 ? 1.938 -2.948 -14.609 1.00 98.44 232 PHE A N 1
ATOM 1766 C CA . PHE A 1 232 ? 2.177 -1.511 -14.719 1.00 98.44 232 PHE A CA 1
ATOM 1767 C C . PHE A 1 232 ? 1.514 -0.948 -15.979 1.00 98.44 232 PHE A C 1
ATOM 1769 O O . PHE A 1 232 ? 2.010 -1.107 -17.102 1.00 98.44 232 PHE A O 1
ATOM 1776 N N . VAL A 1 233 ? 0.362 -0.291 -15.803 1.00 97.75 233 VAL A N 1
ATOM 1777 C CA . VAL A 1 233 ? -0.463 0.188 -16.926 1.00 97.75 233 VAL A CA 1
ATOM 1778 C C . VAL A 1 233 ? -0.859 1.647 -16.748 1.00 97.75 233 VAL A C 1
ATOM 1780 O O . VAL A 1 233 ? -1.469 2.013 -15.755 1.00 97.75 233 VAL A O 1
ATOM 1783 N N . GLY A 1 234 ? -0.533 2.500 -17.720 1.00 97.06 234 GLY A N 1
ATOM 1784 C CA . GLY A 1 234 ? -1.021 3.886 -17.734 1.00 97.06 234 GLY A CA 1
ATOM 1785 C C . GLY A 1 234 ? -0.412 4.821 -16.678 1.00 97.06 234 GLY A C 1
ATOM 1786 O O . GLY A 1 234 ? -0.780 5.992 -16.628 1.00 97.06 234 GLY A O 1
ATOM 1787 N N . ASN A 1 235 ? 0.559 4.374 -15.871 1.00 97.88 235 ASN A N 1
ATOM 1788 C CA . ASN A 1 235 ? 1.240 5.263 -14.926 1.00 97.88 235 ASN A CA 1
ATOM 1789 C C . ASN A 1 235 ? 2.070 6.318 -15.671 1.00 97.88 235 ASN A C 1
ATOM 1791 O O . ASN A 1 235 ? 2.668 6.024 -16.708 1.00 97.88 235 ASN A O 1
ATOM 1795 N N . THR A 1 236 ? 2.196 7.538 -15.138 1.00 97.06 236 THR A N 1
ATOM 1796 C CA . THR A 1 236 ? 3.089 8.542 -15.761 1.00 97.06 236 THR A CA 1
ATOM 1797 C C . THR A 1 236 ? 4.536 8.046 -15.735 1.00 97.06 236 THR A C 1
ATOM 1799 O O . THR A 1 236 ? 5.207 8.064 -16.764 1.00 97.06 236 THR A O 1
ATOM 1802 N N . TYR A 1 237 ? 4.963 7.499 -14.597 1.00 95.94 237 TYR A N 1
ATOM 1803 C CA . TYR A 1 237 ? 6.189 6.723 -14.441 1.00 95.94 237 TYR A CA 1
ATOM 1804 C C . TYR A 1 237 ? 5.832 5.378 -13.813 1.00 95.94 237 TYR A C 1
ATOM 1806 O O . TYR A 1 237 ? 5.243 5.358 -12.736 1.00 95.94 237 TYR A O 1
ATOM 1814 N N . ASP A 1 238 ? 6.155 4.257 -14.457 1.00 95.62 238 ASP A N 1
ATOM 1815 C CA . ASP A 1 238 ? 5.851 2.930 -13.895 1.00 95.62 238 ASP A CA 1
ATOM 1816 C C . ASP A 1 238 ? 6.652 2.676 -12.609 1.00 95.62 238 ASP A C 1
ATOM 1818 O O . ASP A 1 238 ? 6.124 2.158 -11.624 1.00 95.62 238 ASP A O 1
ATOM 1822 N N . TRP A 1 239 ? 7.881 3.190 -12.563 1.00 91.25 239 TRP A N 1
ATOM 1823 C CA . TRP A 1 239 ? 8.738 3.185 -11.387 1.00 91.25 239 TRP A CA 1
ATOM 1824 C C . TRP A 1 239 ? 9.492 4.520 -11.239 1.00 91.25 239 TRP A C 1
ATOM 1826 O O . TRP A 1 239 ? 9.629 5.286 -12.197 1.00 91.25 239 TRP A O 1
ATOM 1836 N N . TRP A 1 240 ? 9.976 4.816 -10.032 1.00 88.62 240 TRP A N 1
ATOM 1837 C CA . TRP A 1 240 ? 10.829 5.966 -9.735 1.00 88.62 240 TRP A CA 1
ATOM 1838 C C . TRP A 1 240 ? 11.760 5.680 -8.552 1.00 88.62 240 TRP A C 1
ATOM 1840 O O . TRP A 1 240 ? 11.381 4.990 -7.606 1.00 88.62 240 TRP A O 1
ATOM 1850 N N . ASP A 1 241 ? 12.949 6.273 -8.574 1.00 80.62 241 ASP A N 1
ATOM 1851 C CA . ASP A 1 241 ? 13.952 6.203 -7.507 1.00 80.62 241 ASP A CA 1
ATOM 1852 C C . ASP A 1 241 ? 14.392 7.633 -7.139 1.00 80.62 241 ASP A C 1
ATOM 1854 O O . ASP A 1 241 ? 14.546 8.490 -8.015 1.00 80.62 241 ASP A O 1
ATOM 1858 N N . TYR A 1 242 ? 14.578 7.929 -5.847 1.00 72.44 242 TYR A N 1
ATOM 1859 C CA . TYR A 1 242 ? 15.025 9.255 -5.387 1.00 72.44 242 TYR A CA 1
ATOM 1860 C C . TYR A 1 242 ? 16.429 9.613 -5.896 1.00 72.44 242 TYR A C 1
ATOM 1862 O O . TYR A 1 242 ? 16.734 10.786 -6.112 1.00 72.44 242 TYR A O 1
ATOM 1870 N N . GLY A 1 243 ? 17.280 8.626 -6.164 1.00 64.50 243 GLY A N 1
ATOM 1871 C CA . GLY A 1 243 ? 18.571 8.787 -6.831 1.00 64.50 243 GLY A CA 1
ATOM 1872 C C . GLY A 1 243 ? 18.472 9.413 -8.228 1.00 64.50 243 GLY A C 1
ATOM 1873 O O . GLY A 1 243 ? 19.452 9.981 -8.706 1.00 64.50 243 GLY A O 1
ATOM 1874 N N . LEU A 1 244 ? 17.290 9.412 -8.863 1.00 68.25 244 LEU A N 1
ATOM 1875 C CA . LEU A 1 244 ? 17.027 10.146 -10.112 1.00 68.25 244 LEU A CA 1
ATOM 1876 C C . LEU A 1 244 ? 16.880 11.668 -9.902 1.00 68.25 244 LEU A C 1
ATOM 1878 O O . LEU A 1 244 ? 16.642 12.405 -10.864 1.00 68.25 244 LEU A O 1
ATOM 1882 N N . THR A 1 245 ? 16.998 12.168 -8.666 1.00 69.56 245 THR A N 1
ATOM 1883 C CA . THR A 1 245 ? 16.967 13.609 -8.391 1.00 69.56 245 THR A CA 1
ATOM 1884 C C . THR A 1 245 ? 18.151 14.329 -9.058 1.00 69.56 245 THR A C 1
ATOM 1886 O O . THR A 1 245 ? 19.295 13.870 -8.981 1.00 69.56 245 THR A O 1
ATOM 1889 N N . PRO A 1 246 ? 17.913 15.473 -9.735 1.00 68.19 246 PRO A N 1
ATOM 1890 C CA . PRO A 1 246 ? 18.975 16.204 -10.414 1.00 68.19 246 PRO A CA 1
ATOM 1891 C C . PRO A 1 246 ? 20.086 16.677 -9.470 1.00 68.19 246 PRO A C 1
ATOM 1893 O O . PRO A 1 246 ? 19.875 16.960 -8.288 1.00 68.19 246 PRO A O 1
ATOM 1896 N N . TRP A 1 247 ? 21.280 16.849 -10.037 1.00 57.47 247 TRP A N 1
ATOM 1897 C CA . TRP A 1 247 ? 22.426 17.450 -9.358 1.00 57.47 247 TRP A CA 1
ATOM 1898 C C . TRP A 1 247 ? 22.052 18.794 -8.686 1.00 57.47 247 TRP A C 1
ATOM 1900 O O . TRP A 1 247 ? 21.322 19.584 -9.293 1.00 57.47 247 TRP A O 1
ATOM 1910 N N . PRO A 1 248 ? 22.541 19.099 -7.464 1.00 63.97 248 PRO A N 1
ATOM 1911 C CA . PRO A 1 248 ? 23.637 18.445 -6.738 1.00 63.97 248 PRO A CA 1
ATOM 1912 C C . PRO A 1 248 ? 23.234 17.300 -5.798 1.00 63.97 248 PRO A C 1
ATOM 1914 O O . PRO A 1 248 ? 24.093 16.802 -5.076 1.00 63.97 248 PRO A O 1
ATOM 1917 N N . PHE A 1 249 ? 21.968 16.876 -5.785 1.00 65.31 249 PHE A N 1
ATOM 1918 C CA . PHE A 1 249 ? 21.435 15.960 -4.764 1.00 65.31 249 PHE A CA 1
ATOM 1919 C C . PHE A 1 249 ? 21.437 14.480 -5.163 1.00 65.31 249 PHE A C 1
ATOM 1921 O O . PHE A 1 249 ? 20.756 13.686 -4.522 1.00 65.31 249 PHE A O 1
ATOM 1928 N N . GLN A 1 250 ? 22.213 14.103 -6.181 1.00 66.31 250 GLN A N 1
ATOM 1929 C CA . GLN A 1 250 ? 22.264 12.729 -6.673 1.00 66.31 250 GLN A CA 1
ATOM 1930 C C . GLN A 1 250 ? 22.777 11.786 -5.571 1.00 66.31 250 GLN A C 1
ATOM 1932 O O . GLN A 1 250 ? 23.961 11.791 -5.226 1.00 66.31 250 GLN A O 1
ATOM 1937 N N . LEU A 1 251 ? 21.860 11.015 -4.987 1.00 67.38 251 LEU A N 1
ATOM 1938 C CA . LEU A 1 251 ? 22.160 9.963 -4.019 1.00 67.38 251 LEU A CA 1
ATOM 1939 C C . LEU A 1 251 ? 22.515 8.656 -4.748 1.00 67.38 251 LEU A C 1
ATOM 1941 O O . LEU A 1 251 ? 22.182 8.508 -5.926 1.00 67.38 251 LEU A O 1
ATOM 1945 N N . PRO A 1 252 ? 23.199 7.704 -4.082 1.00 71.94 252 PRO A N 1
ATOM 1946 C CA . PRO A 1 252 ? 23.383 6.366 -4.630 1.00 71.94 252 PRO A CA 1
ATOM 1947 C C . PRO A 1 252 ? 22.026 5.746 -4.970 1.00 71.94 252 PRO A C 1
ATOM 1949 O O . PRO A 1 252 ? 21.107 5.815 -4.156 1.00 71.94 252 PRO A O 1
ATOM 1952 N N . PHE A 1 253 ? 21.921 5.144 -6.152 1.00 76.06 253 PHE A N 1
ATOM 1953 C CA . PHE A 1 253 ? 20.712 4.442 -6.574 1.00 76.06 253 PHE A CA 1
ATOM 1954 C C . PHE A 1 253 ? 20.434 3.248 -5.675 1.00 76.06 253 PHE A C 1
ATOM 1956 O O . PHE A 1 253 ? 21.362 2.561 -5.227 1.00 76.06 253 PHE A O 1
ATOM 1963 N N . PHE A 1 254 ? 19.155 2.980 -5.454 1.00 87.06 254 PHE A N 1
ATOM 1964 C CA . PHE A 1 254 ? 18.745 1.794 -4.740 1.00 87.06 254 PHE A CA 1
ATOM 1965 C C . PHE A 1 254 ? 18.599 0.621 -5.715 1.00 87.06 254 PHE A C 1
ATOM 1967 O O . PHE A 1 254 ? 18.164 0.778 -6.856 1.00 87.06 254 PHE A O 1
ATOM 1974 N N . VAL A 1 255 ? 19.021 -0.569 -5.286 1.00 90.50 255 VAL A N 1
ATOM 1975 C CA . VAL A 1 255 ? 19.028 -1.774 -6.131 1.00 90.50 255 VAL A CA 1
ATOM 1976 C C . VAL A 1 255 ? 17.951 -2.721 -5.641 1.00 90.50 255 VAL A C 1
ATOM 1978 O O . VAL A 1 255 ? 18.003 -3.176 -4.498 1.00 90.50 255 VAL A O 1
ATOM 1981 N N . ASN A 1 256 ? 16.994 -3.023 -6.510 1.00 93.75 256 ASN A N 1
ATOM 1982 C CA . ASN A 1 256 ? 15.845 -3.872 -6.229 1.00 93.75 256 ASN A CA 1
ATOM 1983 C C . ASN A 1 256 ? 15.786 -5.055 -7.198 1.00 93.75 256 ASN A C 1
ATOM 1985 O O . ASN A 1 256 ? 16.490 -5.089 -8.208 1.00 93.75 256 ASN A O 1
ATOM 1989 N N . VAL A 1 257 ? 14.980 -6.051 -6.846 1.00 96.25 257 VAL A N 1
ATOM 1990 C CA . VAL A 1 257 ? 14.847 -7.305 -7.590 1.00 96.25 257 VAL A CA 1
ATOM 1991 C C . VAL A 1 257 ? 13.550 -7.239 -8.386 1.00 96.25 257 VAL A C 1
ATOM 1993 O O . VAL A 1 257 ? 12.488 -7.156 -7.778 1.00 96.25 257 VAL A O 1
ATOM 1996 N N . TRP A 1 258 ? 13.634 -7.234 -9.718 1.00 97.75 258 TRP A N 1
ATOM 1997 C CA . TRP A 1 258 ? 12.485 -6.969 -10.601 1.00 97.75 258 TRP A CA 1
ATOM 1998 C C . TRP A 1 258 ? 11.908 -8.211 -11.297 1.00 97.75 258 TRP A C 1
ATOM 2000 O O . TRP A 1 258 ? 10.926 -8.113 -12.026 1.00 97.75 258 TRP A O 1
ATOM 2010 N N . ASP A 1 259 ? 12.500 -9.371 -11.037 1.00 98.00 259 ASP A N 1
ATOM 2011 C CA . ASP A 1 259 ? 12.082 -10.691 -11.501 1.00 98.00 259 ASP A CA 1
ATOM 2012 C C . ASP A 1 259 ? 12.447 -11.736 -10.435 1.00 98.00 259 ASP A C 1
ATOM 2014 O O . ASP A 1 259 ? 13.254 -11.461 -9.543 1.00 98.00 259 ASP A O 1
ATOM 2018 N N . ASP A 1 260 ? 11.846 -12.923 -10.482 1.00 96.94 260 ASP A N 1
ATOM 2019 C CA . ASP A 1 260 ? 12.193 -14.029 -9.574 1.00 96.94 260 ASP A CA 1
ATOM 2020 C C . ASP A 1 260 ? 13.189 -15.037 -10.169 1.00 96.94 260 ASP A C 1
ATOM 2022 O O . ASP A 1 260 ? 13.381 -16.131 -9.628 1.00 96.94 260 ASP A O 1
ATOM 2026 N N . GLY A 1 261 ? 13.842 -14.672 -11.275 1.00 97.06 261 GLY A N 1
ATOM 2027 C CA . GLY A 1 261 ? 14.679 -15.562 -12.073 1.00 97.06 261 GLY A CA 1
ATOM 2028 C C . GLY A 1 261 ? 13.907 -16.469 -13.035 1.00 97.06 261 GLY A C 1
ATOM 2029 O O . GLY A 1 261 ? 14.543 -17.241 -13.752 1.00 97.06 261 GLY A O 1
ATOM 2030 N N . THR A 1 262 ? 12.572 -16.388 -13.067 1.00 97.00 262 THR A N 1
ATOM 2031 C CA . THR A 1 262 ? 11.734 -17.004 -14.109 1.00 97.00 262 THR A CA 1
ATOM 2032 C C . THR A 1 262 ? 10.754 -16.029 -14.751 1.00 97.00 262 THR A C 1
ATOM 2034 O O . THR A 1 262 ? 10.651 -16.008 -15.969 1.00 97.00 262 THR A O 1
ATOM 2037 N N . GLU A 1 263 ? 10.103 -15.178 -13.963 1.00 98.00 263 GLU A N 1
ATOM 2038 C CA . GLU A 1 263 ? 9.093 -14.225 -14.417 1.00 98.00 263 GLU A CA 1
ATOM 2039 C C . GLU A 1 263 ? 9.294 -12.861 -13.741 1.00 98.00 263 GLU A C 1
ATOM 2041 O O . GLU A 1 263 ? 9.711 -12.743 -12.581 1.00 98.00 263 GLU A O 1
ATOM 2046 N N . GLY A 1 264 ? 9.003 -11.813 -14.503 1.00 98.31 264 GLY A N 1
ATOM 2047 C CA . GLY A 1 264 ? 9.129 -10.415 -14.126 1.00 98.31 264 GLY A CA 1
ATOM 2048 C C . GLY A 1 264 ? 7.782 -9.732 -13.961 1.00 98.31 264 GLY A C 1
ATOM 2049 O O . GLY A 1 264 ? 6.819 -10.300 -13.448 1.00 98.31 264 GLY A O 1
ATOM 2050 N N . ASN A 1 265 ? 7.703 -8.472 -14.367 1.00 98.62 265 ASN A N 1
ATOM 2051 C CA . ASN A 1 265 ? 6.474 -7.688 -14.363 1.00 98.62 265 ASN A CA 1
ATOM 2052 C C . ASN A 1 265 ? 5.912 -7.544 -15.776 1.00 98.62 265 ASN A C 1
ATOM 2054 O O . ASN A 1 265 ? 6.632 -7.610 -16.772 1.00 98.62 265 ASN A O 1
ATOM 2058 N N . TYR A 1 266 ? 4.616 -7.265 -15.857 1.00 98.62 266 TYR A N 1
ATOM 2059 C CA . TYR A 1 266 ? 4.006 -6.776 -17.080 1.00 98.62 266 TYR A CA 1
ATOM 2060 C C . TYR A 1 266 ? 4.119 -5.252 -17.148 1.00 98.62 266 TYR A C 1
ATOM 2062 O O . TYR A 1 266 ? 3.672 -4.535 -16.246 1.00 98.62 266 TYR A O 1
ATOM 2070 N N . TRP A 1 267 ? 4.640 -4.749 -18.264 1.00 98.44 267 TRP A N 1
ATOM 2071 C CA . TRP A 1 267 ? 4.787 -3.321 -18.520 1.00 98.44 267 TRP A CA 1
ATOM 2072 C C . TRP A 1 267 ? 4.015 -2.949 -19.779 1.00 98.44 267 TRP A C 1
ATOM 2074 O O . TRP A 1 267 ? 4.359 -3.369 -20.880 1.00 98.44 267 TRP A O 1
ATOM 2084 N N . SER A 1 268 ? 3.014 -2.079 -19.657 1.00 97.25 268 SER A N 1
ATOM 2085 C CA . SER A 1 268 ? 2.201 -1.652 -20.810 1.00 97.25 268 SER A CA 1
ATOM 2086 C C . SER A 1 268 ? 2.985 -0.965 -21.938 1.00 97.25 268 SER A C 1
ATOM 2088 O O . SER A 1 268 ? 2.472 -0.824 -23.047 1.00 97.25 268 SER A O 1
ATOM 2090 N N . ARG A 1 269 ? 4.209 -0.505 -21.649 1.00 96.19 269 ARG A N 1
ATOM 2091 C CA . ARG A 1 269 ? 5.120 0.156 -22.595 1.00 96.19 269 ARG A CA 1
ATOM 2092 C C . ARG A 1 269 ? 6.263 -0.738 -23.076 1.00 96.19 269 ARG A C 1
ATOM 2094 O O . ARG A 1 269 ? 7.086 -0.255 -23.847 1.00 96.19 269 ARG A O 1
ATOM 2101 N N . TYR A 1 270 ? 6.356 -1.979 -22.602 1.00 97.50 270 TYR A N 1
ATOM 2102 C CA . TYR A 1 270 ? 7.366 -2.911 -23.085 1.00 97.50 270 TYR A CA 1
ATOM 2103 C C . TYR A 1 270 ? 7.042 -3.329 -24.522 1.00 97.50 270 TYR A C 1
ATOM 2105 O O . TYR A 1 270 ? 5.916 -3.714 -24.828 1.00 97.50 270 TYR A O 1
ATOM 2113 N N . ASP A 1 271 ? 8.029 -3.199 -25.405 1.00 96.00 271 ASP A N 1
ATOM 2114 C CA . ASP A 1 271 ? 7.916 -3.419 -26.849 1.00 96.00 271 ASP A CA 1
ATOM 2115 C C . ASP A 1 271 ? 8.873 -4.507 -27.363 1.00 96.00 271 ASP A C 1
ATOM 2117 O O . ASP A 1 271 ? 9.134 -4.596 -28.567 1.00 96.00 271 ASP A O 1
ATOM 2121 N N . GLY A 1 272 ? 9.391 -5.341 -26.455 1.00 96.69 272 GLY A N 1
ATOM 2122 C CA . GLY A 1 272 ? 10.216 -6.493 -26.803 1.00 96.69 272 GLY A CA 1
ATOM 2123 C C . GLY A 1 272 ? 9.438 -7.594 -27.528 1.00 96.69 272 GLY A C 1
ATOM 2124 O O . GLY A 1 272 ? 8.221 -7.532 -27.714 1.00 96.69 272 GLY A O 1
ATOM 2125 N N . THR A 1 273 ? 10.174 -8.606 -27.979 1.00 97.44 273 THR A N 1
ATOM 2126 C CA . THR A 1 273 ? 9.628 -9.769 -28.687 1.00 97.44 273 THR A CA 1
ATOM 2127 C C . THR A 1 273 ? 9.579 -10.990 -27.783 1.00 97.44 273 THR A C 1
ATOM 2129 O O . THR A 1 273 ? 10.375 -11.091 -26.860 1.00 97.44 273 THR A O 1
ATOM 2132 N N . ASP A 1 274 ? 8.692 -11.922 -28.111 1.00 97.81 274 ASP A N 1
ATOM 2133 C CA . ASP A 1 274 ? 8.621 -13.273 -27.550 1.00 97.81 274 ASP A CA 1
ATOM 2134 C C . ASP A 1 274 ? 8.657 -14.245 -28.737 1.00 97.81 274 ASP A C 1
ATOM 2136 O O . ASP A 1 274 ? 7.678 -14.407 -29.475 1.00 97.81 274 ASP A O 1
ATOM 2140 N N . THR A 1 275 ? 9.853 -14.746 -29.042 1.00 97.88 275 THR A N 1
ATOM 2141 C CA . THR A 1 275 ? 10.123 -15.510 -30.265 1.00 97.88 275 THR A CA 1
ATOM 2142 C C . THR A 1 275 ? 9.760 -16.983 -30.112 1.00 97.88 275 THR A C 1
ATOM 2144 O O . THR A 1 275 ? 9.405 -17.625 -31.108 1.00 97.88 275 THR A O 1
ATOM 2147 N N . ASP A 1 276 ? 9.870 -17.535 -28.905 1.00 97.38 276 ASP A N 1
ATOM 2148 C CA . ASP A 1 276 ? 9.544 -18.932 -28.618 1.00 97.38 276 ASP A CA 1
ATOM 2149 C C . ASP A 1 276 ? 8.095 -19.140 -28.141 1.00 97.38 276 ASP A C 1
ATOM 2151 O O . ASP A 1 276 ? 7.595 -20.270 -28.204 1.00 97.38 276 ASP A O 1
ATOM 2155 N N . GLY A 1 277 ? 7.377 -18.056 -27.839 1.00 97.44 277 GLY A N 1
ATOM 2156 C CA . GLY A 1 277 ? 5.953 -18.034 -27.530 1.00 97.44 277 GLY A CA 1
ATOM 2157 C C . GLY A 1 277 ? 5.641 -18.517 -26.119 1.00 97.44 277 GLY A C 1
ATOM 2158 O O . GLY A 1 277 ? 4.557 -19.077 -25.913 1.00 97.44 277 GLY A O 1
ATOM 2159 N N . ASP A 1 278 ? 6.582 -18.383 -25.183 1.00 97.44 278 ASP A N 1
ATOM 2160 C CA . ASP A 1 278 ? 6.416 -18.820 -23.797 1.00 97.44 278 ASP A CA 1
ATOM 2161 C C . ASP A 1 278 ? 5.692 -17.787 -22.909 1.00 97.44 278 ASP A C 1
ATOM 2163 O O . ASP A 1 278 ? 5.277 -18.118 -21.796 1.00 97.44 278 ASP A O 1
ATOM 2167 N N . GLY A 1 279 ? 5.430 -16.584 -23.435 1.00 97.62 279 GLY A N 1
ATOM 2168 C CA . GLY A 1 279 ? 4.767 -15.489 -22.730 1.00 97.62 279 GLY A CA 1
ATOM 2169 C C . GLY A 1 279 ? 5.721 -14.555 -21.981 1.00 97.62 279 GLY A C 1
ATOM 2170 O O . GLY A 1 279 ? 5.243 -13.615 -21.332 1.00 97.62 279 GLY A O 1
ATOM 2171 N N . ILE A 1 280 ? 7.033 -14.768 -22.090 1.00 98.31 280 ILE A N 1
ATOM 2172 C CA . ILE A 1 280 ? 8.098 -13.959 -21.498 1.00 98.31 280 ILE A CA 1
ATOM 2173 C C . ILE A 1 280 ? 8.853 -13.237 -22.622 1.00 98.31 280 ILE A C 1
ATOM 2175 O O . ILE A 1 280 ? 9.099 -13.756 -23.705 1.00 98.31 280 ILE A O 1
ATOM 2179 N N . GLY A 1 281 ? 9.208 -11.981 -22.386 1.00 98.25 281 GLY A N 1
ATOM 2180 C CA . GLY A 1 281 ? 9.969 -11.184 -23.332 1.00 98.25 281 GLY A CA 1
ATOM 2181 C C . GLY A 1 281 ? 11.427 -11.639 -23.440 1.00 98.25 281 GLY A C 1
ATOM 2182 O O . GLY A 1 281 ? 12.149 -11.683 -22.446 1.00 98.25 281 GLY A O 1
ATOM 2183 N N . ASP A 1 282 ? 11.903 -11.855 -24.669 1.00 98.12 282 ASP A N 1
ATOM 2184 C CA . ASP A 1 282 ? 13.282 -12.254 -24.995 1.00 98.12 282 ASP A CA 1
ATOM 2185 C C . ASP A 1 282 ? 14.327 -11.193 -24.597 1.00 98.12 282 ASP A C 1
ATOM 2187 O O . ASP A 1 282 ? 15.525 -11.471 -24.490 1.00 98.12 282 ASP A O 1
ATOM 2191 N N . THR A 1 283 ? 13.898 -9.932 -24.480 1.00 97.38 283 THR A N 1
ATOM 2192 C CA . THR A 1 283 ? 14.773 -8.790 -24.185 1.00 97.38 283 THR A CA 1
ATOM 2193 C C . THR A 1 283 ? 14.487 -8.254 -22.786 1.00 97.38 283 THR A C 1
ATOM 2195 O O . THR A 1 283 ? 13.355 -7.845 -22.532 1.00 97.38 283 THR A O 1
ATOM 2198 N N . PRO A 1 284 ? 15.492 -8.145 -21.901 1.00 97.81 284 PRO A N 1
ATOM 2199 C CA . PRO A 1 284 ? 15.310 -7.533 -20.591 1.00 97.81 284 PRO A CA 1
ATOM 2200 C C . PRO A 1 284 ? 14.732 -6.115 -20.672 1.00 97.81 284 PRO A C 1
ATOM 2202 O O . PRO A 1 284 ? 15.172 -5.294 -21.484 1.00 97.81 284 PRO A O 1
ATOM 2205 N N . HIS A 1 285 ? 13.783 -5.796 -19.795 1.00 97.06 285 HIS A N 1
ATOM 2206 C CA . HIS A 1 285 ? 13.332 -4.428 -19.592 1.00 97.06 285 HIS A CA 1
ATOM 2207 C C . HIS A 1 285 ? 14.327 -3.726 -18.662 1.00 97.06 285 HIS A C 1
ATOM 2209 O O . HIS A 1 285 ? 14.384 -3.985 -17.461 1.00 97.06 285 HIS A O 1
ATOM 2215 N N . TYR A 1 286 ? 15.165 -2.858 -19.230 1.00 94.56 286 TYR A N 1
ATOM 2216 C CA . TYR A 1 286 ? 16.160 -2.097 -18.477 1.00 94.56 286 TYR A CA 1
ATOM 2217 C C . TYR A 1 286 ? 15.524 -0.866 -17.828 1.00 94.56 286 TYR A C 1
ATOM 2219 O O . TYR A 1 286 ? 15.029 0.020 -18.526 1.00 94.56 286 TYR A O 1
ATOM 2227 N N . LEU A 1 287 ? 15.580 -0.795 -16.497 1.00 90.56 287 LEU A N 1
ATOM 2228 C CA . LEU A 1 287 ? 15.071 0.338 -15.734 1.00 90.56 287 LEU A CA 1
ATOM 2229 C C . LEU A 1 287 ? 16.173 1.394 -15.611 1.00 90.56 287 LEU A C 1
ATOM 2231 O O . LEU A 1 287 ? 16.113 2.438 -16.262 1.00 90.56 287 LEU A O 1
ATOM 2235 N N . TYR A 1 288 ? 17.186 1.121 -14.783 1.00 85.25 288 TYR A N 1
ATOM 2236 C CA . TYR A 1 288 ? 18.347 1.991 -14.592 1.00 85.25 288 TYR A CA 1
ATOM 2237 C C . TYR A 1 288 ? 19.437 1.312 -13.747 1.00 85.25 288 TYR A C 1
ATOM 2239 O O . TYR A 1 288 ? 19.142 0.680 -12.732 1.00 85.25 288 TYR A O 1
ATOM 2247 N N . GLU A 1 289 ? 20.706 1.504 -14.113 1.00 85.00 289 GLU A N 1
ATOM 2248 C CA . GLU A 1 289 ? 21.885 0.907 -13.456 1.00 85.00 289 GLU A CA 1
ATOM 2249 C C . GLU A 1 289 ? 21.723 -0.611 -13.255 1.00 85.00 289 GLU A C 1
ATOM 2251 O O . GLU A 1 289 ? 21.556 -1.336 -14.232 1.00 85.00 289 GLU A O 1
ATOM 2256 N N . ASN A 1 290 ? 21.752 -1.095 -12.009 1.00 86.06 290 ASN A N 1
ATOM 2257 C CA . ASN A 1 290 ? 21.597 -2.509 -11.654 1.00 86.06 290 ASN A CA 1
ATOM 2258 C C . ASN A 1 290 ? 20.128 -2.922 -11.432 1.00 86.06 290 ASN A C 1
ATOM 2260 O O . ASN A 1 290 ? 19.878 -3.968 -10.839 1.00 86.06 290 ASN A O 1
ATOM 2264 N N . ASN A 1 291 ? 19.161 -2.107 -11.862 1.00 93.00 291 ASN A N 1
ATOM 2265 C CA . ASN A 1 291 ? 17.745 -2.460 -11.866 1.00 93.00 291 ASN A CA 1
ATOM 2266 C C . ASN A 1 291 ? 17.347 -2.876 -13.280 1.00 93.00 291 ASN A C 1
ATOM 2268 O O . ASN A 1 291 ? 17.356 -2.073 -14.217 1.00 93.00 291 ASN A O 1
ATOM 2272 N N . THR A 1 292 ? 17.030 -4.149 -13.445 1.00 96.00 292 THR A N 1
ATOM 2273 C CA . THR A 1 292 ? 16.593 -4.728 -14.713 1.00 96.00 292 THR A CA 1
ATOM 2274 C C . THR A 1 292 ? 15.604 -5.829 -14.395 1.00 96.00 292 THR A C 1
ATOM 2276 O O . THR A 1 292 ? 15.864 -6.639 -13.510 1.00 96.00 292 THR A O 1
ATOM 2279 N N . ASP A 1 293 ? 14.489 -5.821 -15.109 1.00 98.19 293 ASP A N 1
ATOM 2280 C CA . ASP A 1 293 ? 13.575 -6.948 -15.175 1.00 98.19 293 ASP A CA 1
ATOM 2281 C C . ASP A 1 293 ? 14.032 -7.822 -16.346 1.00 98.19 293 ASP A C 1
ATOM 2283 O O . ASP A 1 293 ? 13.956 -7.415 -17.510 1.00 98.19 293 ASP A O 1
ATOM 2287 N N . ASN A 1 294 ? 14.609 -8.982 -16.039 1.00 98.19 294 ASN A N 1
ATOM 2288 C CA . ASN A 1 294 ? 15.179 -9.850 -17.063 1.00 98.19 294 ASN A CA 1
ATOM 2289 C C . ASN A 1 294 ? 14.125 -10.665 -17.801 1.00 98.19 294 ASN A C 1
ATOM 2291 O O . ASN A 1 294 ? 14.436 -11.192 -18.871 1.00 98.19 294 ASN A O 1
ATOM 2295 N N . HIS A 1 295 ? 12.920 -10.789 -17.242 1.00 98.12 295 HIS A N 1
ATOM 2296 C CA . HIS A 1 295 ? 11.884 -11.702 -17.717 1.00 98.12 295 HIS A CA 1
ATOM 2297 C C . HIS A 1 295 ? 10.531 -10.976 -17.819 1.00 98.12 295 HIS A C 1
ATOM 2299 O O . HIS A 1 295 ? 9.566 -11.375 -17.163 1.00 98.12 295 HIS A O 1
ATOM 2305 N N . PRO A 1 296 ? 10.429 -9.898 -18.625 1.00 98.50 296 PRO A N 1
ATOM 2306 C CA . PRO A 1 296 ? 9.221 -9.085 -18.684 1.00 98.50 296 PRO A CA 1
ATOM 2307 C C . PRO A 1 296 ? 8.058 -9.923 -19.208 1.00 98.50 296 PRO A C 1
ATOM 2309 O O . PRO A 1 296 ? 8.201 -10.631 -20.199 1.00 98.50 296 PRO A O 1
ATOM 2312 N N . LEU A 1 297 ? 6.892 -9.825 -18.585 1.00 98.50 297 LEU A N 1
ATOM 2313 C CA . LEU A 1 297 ? 5.714 -10.564 -19.030 1.00 98.50 297 LEU A CA 1
ATOM 2314 C C . LEU A 1 297 ? 5.127 -9.920 -20.293 1.00 98.50 297 LEU A C 1
ATOM 2316 O O . LEU A 1 297 ? 4.963 -8.699 -20.360 1.00 98.50 297 LEU A O 1
ATOM 2320 N N . MET A 1 298 ? 4.747 -10.740 -21.276 1.00 97.94 298 MET A N 1
ATOM 2321 C CA . MET A 1 298 ? 4.134 -10.281 -22.534 1.00 97.94 298 MET A CA 1
ATOM 2322 C C . MET A 1 298 ? 2.643 -9.961 -22.406 1.00 97.94 298 MET A C 1
ATOM 2324 O O . MET A 1 298 ? 2.072 -9.267 -23.251 1.00 97.94 298 MET A O 1
ATOM 2328 N N . ALA A 1 299 ? 1.999 -10.466 -21.356 1.00 97.06 299 ALA A N 1
ATOM 2329 C CA . ALA A 1 299 ? 0.595 -10.233 -21.057 1.00 97.06 299 ALA A CA 1
ATOM 2330 C C . ALA A 1 299 ? 0.415 -9.852 -19.580 1.00 97.06 299 ALA A C 1
ATOM 2332 O O . ALA A 1 299 ? 1.218 -10.266 -18.741 1.00 97.06 299 ALA A O 1
ATOM 2333 N N . PRO A 1 300 ? -0.634 -9.077 -19.244 1.00 96.50 300 PRO A N 1
ATOM 2334 C CA . PRO A 1 300 ? -0.948 -8.777 -17.859 1.00 96.50 300 PRO A CA 1
ATOM 2335 C C . PRO A 1 300 ? -1.199 -10.052 -17.057 1.00 96.50 300 PRO A C 1
ATOM 2337 O O . PRO A 1 300 ? -1.881 -10.968 -17.515 1.00 96.50 300 PRO A O 1
ATOM 2340 N N . VAL A 1 301 ? -0.725 -10.048 -15.820 1.00 92.50 301 VAL A N 1
ATOM 2341 C CA . VAL A 1 301 ? -1.057 -11.041 -14.808 1.00 92.50 301 VAL A CA 1
ATOM 2342 C C . VAL A 1 301 ? -2.552 -10.969 -14.499 1.00 92.50 301 VAL A C 1
ATOM 2344 O O . VAL A 1 301 ? -3.074 -9.904 -14.155 1.00 92.50 301 VAL A O 1
ATOM 2347 N N . GLU A 1 302 ? -3.256 -12.095 -14.599 1.00 87.31 302 GLU A N 1
ATOM 2348 C CA . GLU A 1 302 ? -4.658 -12.178 -14.192 1.00 87.31 302 GLU A CA 1
ATOM 2349 C C . GLU A 1 302 ? -4.756 -12.209 -12.664 1.00 87.31 302 GLU A C 1
ATOM 2351 O O . GLU A 1 302 ? -4.271 -13.130 -12.009 1.00 87.31 302 GLU A O 1
ATOM 2356 N N . LEU A 1 303 ? -5.399 -11.194 -12.086 1.00 77.50 303 LEU A N 1
ATOM 2357 C CA . LEU A 1 303 ? -5.664 -11.141 -10.652 1.00 77.50 303 LEU A CA 1
ATOM 2358 C C . LEU A 1 303 ? -7.102 -11.571 -10.378 1.00 77.50 303 LEU A C 1
ATOM 2360 O O . LEU A 1 303 ? -8.033 -11.110 -11.045 1.00 77.50 303 LEU A O 1
ATOM 2364 N N . GLU A 1 304 ? -7.300 -12.393 -9.348 1.00 69.88 304 GLU A N 1
ATOM 2365 C CA . GLU A 1 304 ? -8.631 -12.633 -8.794 1.00 69.88 304 GLU A CA 1
ATOM 2366 C C . GLU A 1 304 ? -9.149 -11.332 -8.161 1.00 69.88 304 GLU A C 1
ATOM 2368 O O . GLU A 1 304 ? -8.912 -11.034 -6.990 1.00 69.88 304 GLU A O 1
ATOM 2373 N N . VAL A 1 305 ? -9.865 -10.521 -8.943 1.00 60.69 305 VAL A N 1
ATOM 2374 C CA . VAL A 1 305 ? -10.633 -9.399 -8.399 1.00 60.69 305 VAL A CA 1
ATOM 2375 C C . VAL A 1 305 ? -11.786 -10.001 -7.607 1.00 60.69 305 VAL A C 1
ATOM 2377 O O . VAL A 1 305 ? -12.764 -10.476 -8.185 1.00 60.69 305 VAL A O 1
ATOM 2380 N N . ILE A 1 306 ? -11.664 -10.016 -6.279 1.00 57.84 306 ILE A N 1
ATOM 2381 C CA . ILE A 1 306 ? -12.725 -10.517 -5.405 1.00 57.84 306 ILE A CA 1
ATOM 2382 C C . ILE A 1 306 ? -13.916 -9.559 -5.555 1.00 57.84 306 ILE A C 1
ATOM 2384 O O . ILE A 1 306 ? -13.788 -8.386 -5.195 1.00 57.84 306 ILE A O 1
ATOM 2388 N N . PRO A 1 307 ? -15.056 -10.008 -6.121 1.00 45.75 307 PRO A N 1
ATOM 2389 C CA . PRO A 1 307 ? -16.189 -9.134 -6.372 1.00 45.75 307 PRO A CA 1
ATOM 2390 C C . PRO A 1 307 ? -16.649 -8.513 -5.054 1.00 45.75 307 PRO A C 1
ATOM 2392 O O . PRO A 1 307 ? -16.890 -9.204 -4.063 1.00 45.75 307 PRO A O 1
ATOM 2395 N N . GLU A 1 308 ? -16.721 -7.187 -5.078 1.00 55.72 308 GLU A N 1
ATOM 2396 C CA . GLU A 1 308 ? -17.021 -6.302 -3.961 1.00 55.72 308 GLU A CA 1
ATOM 2397 C C . GLU A 1 308 ? -18.219 -6.793 -3.136 1.00 55.72 308 GLU A C 1
ATOM 2399 O O . GLU A 1 308 ? -19.202 -7.289 -3.687 1.00 55.72 308 GLU A O 1
ATOM 2404 N N . PHE A 1 309 ? -18.127 -6.613 -1.813 1.00 53.59 309 PHE A N 1
ATOM 2405 C CA . PHE A 1 309 ? -19.194 -6.675 -0.807 1.00 53.59 309 PHE A CA 1
ATOM 2406 C C . PHE A 1 309 ? -20.562 -7.198 -1.286 1.00 53.59 309 PHE A C 1
ATOM 2408 O O . PHE A 1 309 ? -21.248 -6.487 -2.030 1.00 53.59 309 PHE A O 1
ATOM 2415 N N . PRO A 1 310 ? -21.075 -8.336 -0.771 1.00 43.94 310 PRO A N 1
ATOM 2416 C CA . PRO A 1 310 ? -22.408 -8.847 -1.099 1.00 43.94 310 PRO A CA 1
ATOM 2417 C C . PRO A 1 310 ? -23.529 -8.000 -0.461 1.00 43.94 310 PRO A C 1
ATOM 2419 O O . PRO A 1 310 ? -24.430 -8.515 0.192 1.00 43.94 310 PRO A O 1
ATOM 2422 N N . THR A 1 311 ? -23.520 -6.684 -0.649 1.00 50.69 311 THR A N 1
ATOM 2423 C CA . THR A 1 311 ? -24.569 -5.781 -0.170 1.00 50.69 311 THR A CA 1
ATOM 2424 C C . THR A 1 311 ? -25.832 -5.926 -1.014 1.00 50.69 311 THR A C 1
ATOM 2426 O O . THR A 1 311 ? -26.931 -5.961 -0.468 1.00 50.69 311 THR A O 1
ATOM 2429 N N . LEU A 1 312 ? -25.719 -6.125 -2.330 1.00 46.22 312 LEU A N 1
ATOM 2430 C CA . LEU A 1 312 ? -26.901 -6.262 -3.189 1.00 46.22 312 LEU A CA 1
ATOM 2431 C C . LEU A 1 312 ? -27.520 -7.664 -3.167 1.00 46.22 312 LEU A C 1
ATOM 2433 O O . LEU A 1 312 ? -28.743 -7.769 -3.184 1.00 46.22 312 LEU A O 1
ATOM 2437 N N . PHE A 1 313 ? -26.732 -8.739 -3.070 1.00 48.66 313 PHE A N 1
ATOM 2438 C CA . PHE A 1 313 ? -27.287 -10.101 -3.092 1.00 48.66 313 PHE A CA 1
ATOM 2439 C C . PHE A 1 313 ? -28.043 -10.460 -1.810 1.00 48.66 313 PHE A C 1
ATOM 2441 O O . PHE A 1 313 ? -29.121 -11.049 -1.893 1.00 48.66 313 PHE A O 1
ATOM 2448 N N . ILE A 1 314 ? -27.542 -10.065 -0.635 1.00 49.12 314 ILE A N 1
ATOM 2449 C CA . ILE A 1 314 ? -28.214 -10.346 0.643 1.00 49.12 314 ILE A CA 1
ATOM 2450 C C . ILE A 1 314 ? -29.469 -9.473 0.795 1.00 49.12 314 ILE A C 1
ATOM 2452 O O . ILE A 1 314 ? -30.525 -9.978 1.182 1.00 49.12 314 ILE A O 1
ATOM 2456 N N . VAL A 1 315 ? -29.406 -8.193 0.409 1.00 47.69 315 VAL A N 1
ATOM 2457 C CA . VAL A 1 315 ? -30.571 -7.291 0.445 1.00 47.69 315 VAL A CA 1
ATOM 2458 C C . VAL A 1 315 ? -31.626 -7.703 -0.587 1.00 47.69 315 VAL A C 1
ATOM 2460 O O . VAL A 1 315 ? -32.812 -7.745 -0.256 1.00 47.69 315 VAL A O 1
ATOM 2463 N N . ALA A 1 316 ? -31.232 -8.086 -1.807 1.00 47.22 316 ALA A N 1
ATOM 2464 C CA . ALA A 1 316 ? -32.166 -8.583 -2.818 1.00 47.22 316 ALA A CA 1
ATOM 2465 C C . ALA A 1 316 ? -32.799 -9.922 -2.407 1.00 47.22 316 ALA A C 1
ATOM 2467 O O . ALA A 1 316 ? -34.016 -10.076 -2.517 1.00 47.22 316 ALA A O 1
ATOM 2468 N N . ALA A 1 317 ? -32.021 -10.868 -1.869 1.00 51.62 317 ALA A N 1
ATOM 2469 C CA . ALA A 1 317 ? -32.551 -12.131 -1.356 1.00 51.62 317 ALA A CA 1
ATOM 2470 C C . ALA A 1 317 ? -33.512 -11.905 -0.175 1.00 51.62 317 ALA A C 1
ATOM 2472 O O . ALA A 1 317 ? -34.604 -12.478 -0.149 1.00 51.62 317 ALA A O 1
ATOM 2473 N N . GLY A 1 318 ? -33.167 -11.010 0.756 1.00 52.69 318 GLY A N 1
ATOM 2474 C CA . GLY A 1 318 ? -34.035 -10.606 1.862 1.00 52.69 318 GLY A CA 1
ATOM 2475 C C . GLY A 1 318 ? -35.346 -9.969 1.386 1.00 52.69 318 GLY A C 1
ATOM 2476 O O . GLY A 1 318 ? -36.427 -10.357 1.836 1.00 52.69 318 GLY A O 1
ATOM 2477 N N . LEU A 1 319 ? -35.284 -9.052 0.414 1.00 58.66 319 LEU A N 1
ATOM 2478 C CA . LEU A 1 319 ? -36.464 -8.411 -0.179 1.00 58.66 319 LEU A CA 1
ATOM 2479 C C . LEU A 1 319 ? -37.372 -9.414 -0.903 1.00 58.66 319 LEU A C 1
ATOM 2481 O O . LEU A 1 319 ? -38.598 -9.323 -0.768 1.00 58.66 319 LEU A O 1
ATOM 2485 N N . VAL A 1 320 ? -36.801 -10.395 -1.613 1.00 67.06 320 VAL A N 1
ATOM 2486 C CA . VAL A 1 320 ? -37.552 -11.481 -2.268 1.00 67.06 320 VAL A CA 1
ATOM 2487 C C . VAL A 1 320 ? -38.256 -12.360 -1.233 1.00 67.06 320 VAL A C 1
ATOM 2489 O O . VAL A 1 320 ? -39.446 -12.647 -1.376 1.00 67.06 320 VAL A O 1
ATOM 2492 N N . VAL A 1 321 ? -37.583 -12.733 -0.141 1.00 70.50 321 VAL A N 1
ATOM 2493 C CA . VAL A 1 321 ? -38.199 -13.520 0.942 1.00 70.50 321 VAL A CA 1
ATOM 2494 C C . VAL A 1 321 ? -39.362 -12.754 1.588 1.00 70.50 321 VAL A C 1
ATOM 2496 O O . VAL A 1 321 ? -40.450 -13.312 1.756 1.00 70.50 321 VAL A O 1
ATOM 2499 N N . VAL A 1 322 ? -39.201 -11.457 1.872 1.00 71.19 322 VAL A N 1
ATOM 2500 C CA . VAL A 1 322 ? -40.270 -10.615 2.447 1.00 71.19 322 VAL A CA 1
ATOM 2501 C C . VAL A 1 322 ? -41.461 -10.463 1.488 1.00 71.19 322 VAL A C 1
ATOM 2503 O O . VAL A 1 322 ? -42.625 -10.539 1.909 1.00 71.19 322 VAL A O 1
ATOM 2506 N N . THR A 1 323 ? -41.221 -10.302 0.183 1.00 72.56 323 THR A N 1
ATOM 2507 C CA . THR A 1 323 ? -42.311 -10.233 -0.808 1.00 72.56 323 THR A CA 1
ATOM 2508 C C . THR A 1 323 ? -43.034 -11.569 -0.967 1.00 72.56 323 THR A C 1
ATOM 2510 O O . THR A 1 323 ? -44.268 -11.590 -0.997 1.00 72.56 323 THR A O 1
ATOM 2513 N N . VAL A 1 324 ? -42.323 -12.698 -0.984 1.00 79.19 324 VAL A N 1
ATOM 2514 C CA . VAL A 1 324 ? -42.939 -14.034 -1.058 1.00 79.19 324 VAL A CA 1
ATOM 2515 C C . VAL A 1 324 ? -43.784 -14.325 0.186 1.00 79.19 324 VAL A C 1
ATOM 2517 O O . VAL A 1 324 ? -44.933 -14.768 0.063 1.00 79.19 324 VAL A O 1
ATOM 2520 N N . LEU A 1 325 ? -43.276 -14.018 1.384 1.00 78.25 325 LEU A N 1
ATOM 2521 C CA . LEU A 1 325 ? -44.008 -14.211 2.640 1.00 78.25 325 LEU A CA 1
ATOM 2522 C C . LEU A 1 325 ? -45.256 -13.322 2.720 1.00 78.25 325 LEU A C 1
ATOM 2524 O O . LEU A 1 325 ? -46.346 -13.808 3.040 1.00 78.25 325 LEU A O 1
ATOM 2528 N N . SER A 1 326 ? -45.143 -12.038 2.368 1.00 72.38 326 SER A N 1
ATOM 2529 C CA . SER A 1 326 ? -46.283 -11.110 2.390 1.00 72.38 326 SER A CA 1
ATOM 2530 C C . SER A 1 326 ? -47.361 -11.471 1.358 1.00 72.38 326 SER A C 1
ATOM 2532 O O . SER A 1 326 ? -48.561 -11.372 1.646 1.00 72.38 326 SER A O 1
ATOM 2534 N N . THR A 1 327 ? -46.968 -11.965 0.181 1.00 80.50 327 THR A N 1
ATOM 2535 C CA . THR A 1 327 ? -47.900 -12.422 -0.863 1.00 80.50 327 THR A CA 1
ATOM 2536 C C . THR A 1 327 ? -48.615 -13.706 -0.442 1.00 80.50 327 THR A C 1
ATOM 2538 O O . THR A 1 327 ? -49.844 -13.797 -0.544 1.00 80.50 327 THR A O 1
ATOM 2541 N N . SER A 1 328 ? -47.878 -14.661 0.130 1.00 80.81 328 SER A N 1
ATOM 2542 C CA . SER A 1 328 ? -48.425 -15.911 0.671 1.00 80.81 328 SER A CA 1
ATOM 2543 C C . SER A 1 328 ? -49.427 -15.652 1.802 1.00 80.81 328 SER A C 1
ATOM 2545 O O . SER A 1 328 ? -50.514 -16.238 1.833 1.00 80.81 328 SER A O 1
ATOM 2547 N N . TYR A 1 329 ? -49.119 -14.706 2.695 1.00 82.69 329 TYR A N 1
ATOM 2548 C CA . TYR A 1 329 ? -50.025 -14.280 3.762 1.00 82.69 329 TYR A CA 1
ATOM 2549 C C . TYR A 1 329 ? -51.316 -13.651 3.210 1.00 82.69 329 TYR A C 1
ATOM 2551 O O . TYR A 1 329 ? -52.419 -14.039 3.612 1.00 82.69 329 TYR A O 1
ATOM 2559 N N . LYS A 1 330 ? -51.216 -12.736 2.232 1.00 77.75 330 LYS A N 1
ATOM 2560 C CA . LYS A 1 330 ? -52.387 -12.116 1.577 1.00 77.75 330 LYS A CA 1
ATOM 2561 C C . LYS A 1 330 ? -53.284 -13.151 0.889 1.00 77.75 330 LYS A C 1
ATOM 2563 O O . LYS A 1 330 ? -54.510 -13.054 0.994 1.00 77.75 330 LYS A O 1
ATOM 2568 N N . LEU A 1 331 ? -52.705 -14.147 0.215 1.00 77.00 331 LEU A N 1
ATOM 2569 C CA . LEU A 1 331 ? -53.457 -15.233 -0.426 1.00 77.00 331 LEU A CA 1
ATOM 2570 C C . LEU A 1 331 ? -54.211 -16.086 0.602 1.00 77.00 331 LEU A C 1
ATOM 2572 O O . LEU A 1 331 ? -55.411 -16.321 0.439 1.00 77.00 331 LEU A O 1
ATOM 2576 N N . LYS A 1 332 ? -53.554 -16.461 1.706 1.00 78.56 332 LYS A N 1
ATOM 2577 C CA . LYS A 1 332 ? -54.174 -17.221 2.805 1.00 78.56 332 LYS A CA 1
ATOM 2578 C C . LYS A 1 332 ? -55.332 -16.453 3.453 1.00 78.56 332 LYS A C 1
ATOM 2580 O O . LYS A 1 332 ? -56.377 -17.033 3.746 1.00 78.56 332 LYS A O 1
ATOM 2585 N N . MET A 1 333 ? -55.197 -15.135 3.615 1.00 80.31 333 MET A N 1
ATOM 2586 C CA . MET A 1 333 ? -56.267 -14.278 4.142 1.00 80.31 333 MET A CA 1
ATOM 2587 C C . MET A 1 333 ? -57.445 -14.124 3.169 1.00 80.31 333 MET A C 1
ATOM 2589 O O . MET A 1 333 ? -58.597 -14.143 3.603 1.00 80.31 333 MET A O 1
ATOM 2593 N N . LYS A 1 334 ? -57.196 -14.034 1.854 1.00 74.38 334 LYS A N 1
ATOM 2594 C CA . LYS A 1 334 ? -58.267 -14.031 0.838 1.00 74.38 334 LYS A CA 1
ATOM 2595 C C . LYS A 1 334 ? -59.033 -15.356 0.797 1.00 74.38 334 LYS A C 1
ATOM 2597 O O . LYS A 1 334 ? -60.249 -15.334 0.639 1.00 74.38 334 LYS A O 1
ATOM 2602 N N . GLN A 1 335 ? -58.354 -16.492 0.963 1.00 72.62 335 GLN A N 1
ATOM 2603 C CA . GLN A 1 335 ? -59.004 -17.807 1.021 1.00 72.62 335 GLN A CA 1
ATOM 2604 C C . GLN A 1 335 ? -59.855 -17.981 2.288 1.00 72.62 335 GLN A C 1
ATOM 2606 O O . GLN A 1 335 ? -60.935 -18.559 2.217 1.00 72.62 335 GLN A O 1
ATOM 2611 N N . ARG A 1 336 ? -59.422 -17.425 3.429 1.00 67.94 336 ARG A N 1
ATOM 2612 C CA . ARG A 1 336 ? -60.204 -17.424 4.679 1.00 67.94 336 ARG A CA 1
ATOM 2613 C C . ARG A 1 336 ? -61.465 -16.559 4.623 1.00 67.94 336 ARG A C 1
ATOM 2615 O O . ARG A 1 336 ? -62.429 -16.902 5.281 1.00 67.94 336 ARG A O 1
ATOM 2622 N N . LYS A 1 337 ? -61.475 -15.475 3.838 1.00 63.47 337 LYS A N 1
ATOM 2623 C CA . LYS A 1 337 ? -62.661 -14.613 3.643 1.00 63.47 337 LYS A CA 1
ATOM 2624 C C . LYS A 1 337 ? -63.698 -15.174 2.654 1.00 63.47 337 LYS A C 1
ATOM 2626 O O . LYS A 1 337 ? -64.754 -14.575 2.501 1.00 63.47 337 LYS A O 1
ATOM 2631 N N . LYS A 1 338 ? -63.380 -16.260 1.940 1.00 55.41 338 LYS A N 1
ATOM 2632 C CA . LYS A 1 338 ? -64.274 -16.923 0.968 1.00 55.41 338 LYS A CA 1
ATOM 2633 C C . LYS A 1 338 ? -64.931 -18.203 1.512 1.00 55.41 338 LYS A C 1
ATOM 2635 O O . LYS A 1 338 ? -65.579 -18.908 0.745 1.00 55.41 338 LYS A O 1
ATOM 2640 N N . ARG A 1 339 ? -64.730 -18.517 2.792 1.00 49.00 339 ARG A N 1
ATOM 2641 C CA . ARG A 1 339 ? -65.447 -19.561 3.535 1.00 49.00 339 ARG A CA 1
ATOM 2642 C C . ARG A 1 339 ? -66.367 -18.894 4.540 1.00 49.00 339 ARG A C 1
ATOM 2644 O O . ARG A 1 339 ? -67.437 -19.475 4.790 1.00 49.00 339 ARG A O 1
#

Radius of gyration: 27.44 Å; chains: 1; bounding box: 89×44×84 Å

pLDDT: mean 86.99, std 15.65, range [43.94, 98.88]

Foldseek 3Di:
DVVVVVVVVVVVVVVVVVVPPDPPPPPPQDQAWECAQVRDIPNDPQWDDDPQEIEGNEEAAFAYEYHHEQHEDAPLQHEQEAPLDADDQADRSLENYEDALYEHYEYENYEFESHLERYEYFLYENYEYAHYEAAHHLEDYEQWGQYPVRDTGEYEHYEYALYEQEHNAAESYEYAEYEQYEYALYEQEHYQESYEYHHYDANAEYAHYEQEHYCESYEDNAAHYHAFLYEQYNHVHPYYYPCPDDPPPRDDTHHYHQQPVAGGYEYPPDDADDPVPPQWGCCWDDDDDNHIRRTHGNDHDDGPNPPHRPPPVVVVVVVVVVVVVVVVVVVVVVVVVVD

Sequence (339 aa):
MKNFQSVLVALLVVLLVGVVFSEIEVVKAEPIIYIRSDGSVEGTDKIEQSGDVYTFLDVVFKGIQIQRSNIVVDGAGHTLQGDGEVHGPHDIVGMGIEVLECSNVTIKNLKITQFTRGIRFTNASECEVCLNVLSNNSIGVELGGTDRSHFTAYSTNNRVIHNIINEDHNVGVMLYYGSSNNISHNVITSNNHGVYIMSGGSENSITWNNITDNTKGVYVESSGVAIHHNNFVGNTYDWWDYGLTPWPFQLPFFVNVWDDGTEGNYWSRYDGTDTDGDGIGDTPHYLYENNTDNHPLMAPVELEVIPEFPTLFIVAAGLVVVTVLSTSYKLKMKQRKKR